Protein AF-A0A0M9EPS0-F1 (afdb_monomer)

Secondary structure (DSSP, 8-state):
---------------EEEETTEEEEHHHHHHH-HHHHHHHHHHHHTTS---HHHHHHHHHHHHHHHHHHS--SSPPTTHHHHHHHHHTT-S-TTSHHHHHHHHHHHHHHHHHHHHHHHS---STHHHHHHHHHHHHHHHHHHHHHHHHTT---SHHHHHHHHHHHHHHHHHHHHHHHHHHHHH-THHHHHHHH--HHHHHHHHHHHHHS---HHHHHHHHHHHH--SPPS-----SSSPPPPP----SSS---------------PPPPPPP--------------------------------

Radius of gyration: 30.65 Å; Cα contacts (8 Å, |Δi|>4): 280; chains: 1; bounding box: 95×89×49 Å

Solvent-accessible surface area (backbone atoms only — not comparable to full-atom values): 19002 Å² total; per-residue (Å²): 136,91,84,79,85,83,78,80,76,77,80,78,80,84,63,70,44,71,48,97,85,43,80,32,45,54,75,56,30,58,72,79,39,45,70,55,42,51,52,49,50,55,55,52,52,73,76,49,93,76,51,76,68,52,54,47,48,55,54,46,56,51,49,42,47,60,41,39,52,42,88,63,93,71,73,53,73,45,47,53,21,29,49,53,28,54,78,67,67,72,51,62,70,88,40,62,67,45,45,44,22,49,44,17,8,49,50,36,41,52,19,50,51,52,33,55,75,72,50,78,73,75,62,80,70,30,56,61,51,43,42,53,44,17,36,71,65,22,13,65,64,34,38,53,49,37,60,74,65,70,54,60,82,40,70,71,54,36,62,78,45,42,69,57,42,23,52,45,24,11,39,44,42,46,46,52,51,38,47,25,31,72,78,34,66,65,48,51,63,49,56,72,70,49,52,72,69,55,47,46,54,50,44,57,50,58,35,69,47,74,58,24,72,48,52,54,52,44,36,51,53,54,64,69,55,82,72,79,52,94,52,90,52,71,49,71,70,81,76,82,75,74,81,76,80,82,78,77,84,80,80,85,84,78,90,81,88,82,87,83,85,81,88,73,83,80,82,84,80,88,83,87,84,86,83,89,83,85,90,80,90,87,82,87,84,82,89,90,86,87,82,88,89,84,89,82,88,88,88,81,89,83,92,131

Foldseek 3Di:
DDDDDPDPPPPPDQDWFQFPNDTDGLVRCCPPPVPSSVVRVVVVVVVDDDDPLNVLLVVLLVLLLVLQADDDDDQFPCLLLQLVCLLVVNDDCPDLLNLLLQLQLVQLLVLLQVLQVPFDQDDDVRLVSSLVSSCVRQNPLNNVQCVVLVNQNHVVSCVVCSSLSSSLRSSLRSSSLLRSCVVPVVSVVSSVPHDSVSSSVSSSSSRNRDGDPVSVVSSCCSSPDPDNDPDNDNDRDDDPPDPPPPPPPPPPDDDDDDDDDDPDPDDDDDDDDDDDDDDDDDDDDDDDDDDDDDDDDDDDDDDD

Mean predicted aligned error: 15.32 Å

Nearest PDB structures (foldse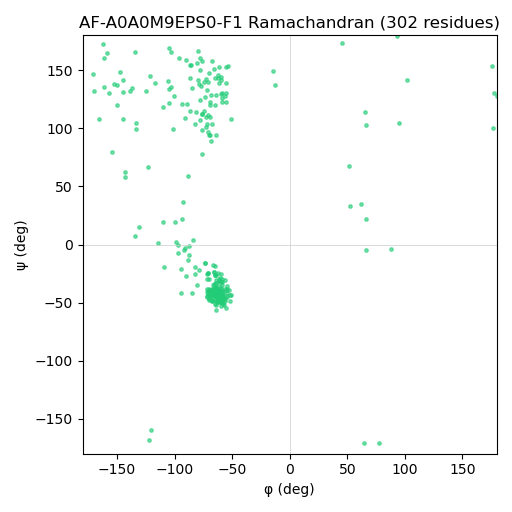ek):
  8g7m-assembly1_G  TM=2.071E-01  e=8.414E+00  Homo sapiens

Sequence (304 aa):
MATQAQSSCSCSAVLTVTVEGTQLDIRAASREQPDALRTTLIKALGLVKLSPSDLTLLQLQEKFRVSLEGTRSKTPDRLSAVVYSCKRGTIQETLWEAQVWRYGGTQLVDAVHSAIGSVSLDGKQSSDTMALHLLEVGGQPAVTAFHLMNCPANLEEFGKVKDKFFAYGGTFALAACAVAISDNVQVMALLERLPPNHKRELVAHLFCVRPHSDFFCIVQVVFTSKERPQTKRCRIGPAPRKPRNREGERAATTIEEDEQPCKRRARRPLTQHATDMACQRVLPQPSPTARRENPNEPATAFKG

pLDDT: mean 74.92, std 23.25, range [28.39, 97.69]

Structure (mmCIF, N/CA/C/O backbone):
data_AF-A0A0M9EPS0-F1
#
_entry.id   AF-A0A0M9EPS0-F1
#
loop_
_atom_site.group_PDB
_atom_site.id
_atom_site.type_symbol
_atom_site.label_atom_id
_atom_site.label_alt_id
_atom_site.label_comp_id
_atom_site.label_asym_id
_atom_site.label_entity_id
_atom_site.label_seq_id
_atom_site.pdbx_PDB_ins_code
_atom_site.Cartn_x
_atom_site.Cartn_y
_atom_site.Cartn_z
_atom_site.occupancy
_atom_site.B_iso_or_equiv
_atom_site.auth_seq_id
_atom_site.auth_comp_id
_atom_site.auth_asym_id
_atom_site.auth_atom_id
_atom_site.pdbx_PDB_model_num
ATOM 1 N N . MET A 1 1 ? 38.065 -22.766 10.785 1.00 36.22 1 MET A N 1
ATOM 2 C CA . MET A 1 1 ? 37.330 -22.404 9.556 1.00 36.22 1 MET A CA 1
ATOM 3 C C . MET A 1 1 ? 35.849 -22.471 9.866 1.00 36.22 1 MET A C 1
ATOM 5 O O . MET A 1 1 ? 35.422 -23.433 10.487 1.00 36.22 1 MET A O 1
ATOM 9 N N . ALA A 1 2 ? 35.134 -21.388 9.573 1.00 33.31 2 ALA A N 1
ATOM 10 C CA . ALA A 1 2 ? 33.793 -21.116 10.069 1.00 33.31 2 ALA A CA 1
ATOM 11 C C . ALA A 1 2 ? 32.714 -21.899 9.311 1.00 33.31 2 ALA A C 1
ATOM 13 O O . ALA A 1 2 ? 32.721 -21.951 8.084 1.00 33.31 2 ALA A O 1
ATOM 14 N N . THR A 1 3 ? 31.751 -22.433 10.053 1.00 33.09 3 THR A N 1
ATOM 15 C CA . THR A 1 3 ? 30.451 -22.854 9.530 1.00 33.09 3 THR A CA 1
ATOM 16 C C . THR A 1 3 ? 29.400 -22.304 10.484 1.00 33.09 3 THR A C 1
ATOM 18 O O . THR A 1 3 ? 29.239 -22.792 11.597 1.00 33.09 3 THR A O 1
ATOM 21 N N . GLN A 1 4 ? 28.704 -21.250 10.068 1.00 33.75 4 GLN A N 1
ATOM 22 C CA . GLN A 1 4 ? 27.391 -20.914 10.606 1.00 33.75 4 GLN A CA 1
ATOM 23 C C . GLN A 1 4 ? 26.482 -20.619 9.422 1.00 33.75 4 GLN A C 1
ATOM 25 O O . GLN A 1 4 ? 26.514 -19.541 8.834 1.00 33.75 4 GLN A O 1
ATOM 30 N N . ALA A 1 5 ? 25.692 -21.628 9.065 1.00 34.69 5 ALA A N 1
ATOM 31 C CA . ALA A 1 5 ? 24.488 -21.444 8.286 1.00 34.69 5 ALA A CA 1
ATOM 32 C C . ALA A 1 5 ? 23.448 -20.806 9.215 1.00 34.69 5 ALA A C 1
ATOM 34 O O . ALA A 1 5 ? 22.975 -21.438 10.159 1.00 34.69 5 ALA A O 1
ATOM 35 N N . GLN A 1 6 ? 23.121 -19.538 8.979 1.00 34.00 6 GLN A N 1
ATOM 36 C CA . GLN A 1 6 ? 21.938 -18.927 9.570 1.00 34.00 6 GLN A CA 1
ATOM 37 C C . GLN A 1 6 ? 20.723 -19.446 8.802 1.00 34.00 6 GLN A C 1
ATOM 39 O O . GLN A 1 6 ? 20.411 -18.966 7.715 1.00 34.00 6 GLN A O 1
ATOM 44 N N . SER A 1 7 ? 20.046 -20.454 9.355 1.00 35.72 7 SER A N 1
ATOM 45 C CA . SER A 1 7 ? 18.699 -20.804 8.918 1.00 35.72 7 SER A CA 1
ATOM 46 C C . SER A 1 7 ? 17.747 -19.717 9.412 1.00 35.72 7 SER A C 1
ATOM 48 O O . SER A 1 7 ? 17.410 -19.656 10.597 1.00 35.72 7 SER A O 1
ATOM 50 N N . SER A 1 8 ? 17.312 -18.838 8.517 1.00 34.12 8 SER A N 1
ATOM 51 C CA . SER A 1 8 ? 16.161 -17.974 8.753 1.00 34.12 8 SER A CA 1
ATOM 52 C C . SER A 1 8 ? 14.903 -18.845 8.791 1.00 34.12 8 SER A C 1
ATOM 54 O O . SER A 1 8 ? 14.287 -19.114 7.762 1.00 34.12 8 SER A O 1
ATOM 56 N N . CYS A 1 9 ? 14.551 -19.337 9.979 1.00 28.39 9 CYS A N 1
ATOM 57 C CA . CYS A 1 9 ? 13.276 -19.997 10.221 1.00 28.39 9 CYS A CA 1
ATOM 58 C C . CYS A 1 9 ? 12.187 -18.918 10.185 1.00 28.39 9 CYS A C 1
ATOM 60 O O . CYS A 1 9 ? 11.990 -18.180 11.150 1.00 28.39 9 CYS A O 1
ATOM 62 N N . SER A 1 10 ? 11.520 -18.761 9.044 1.00 34.88 10 SER A N 1
ATOM 63 C CA . SER A 1 10 ? 10.277 -18.003 8.971 1.00 34.88 10 SER A CA 1
ATOM 64 C C . SER A 1 10 ? 9.209 -18.803 9.716 1.00 34.88 10 SER A C 1
ATOM 66 O O . SER A 1 10 ? 8.608 -19.718 9.154 1.00 34.88 10 SER A O 1
ATOM 68 N N . CYS A 1 11 ? 9.004 -18.504 10.998 1.00 28.39 11 CYS A N 1
ATOM 69 C CA . CYS A 1 11 ? 7.900 -19.064 11.769 1.00 28.39 11 CYS A CA 1
ATOM 70 C C . CYS A 1 11 ? 6.574 -18.580 11.168 1.00 28.39 11 CYS A C 1
ATOM 72 O O . CYS A 1 11 ? 6.083 -17.502 11.493 1.00 28.39 11 CYS A O 1
ATOM 74 N N . SER A 1 12 ? 5.997 -19.382 10.276 1.00 41.16 12 SER A N 1
ATOM 75 C CA . SER A 1 12 ? 4.608 -19.251 9.848 1.00 41.16 12 SER A CA 1
ATOM 76 C C . SER A 1 12 ? 3.717 -19.655 11.024 1.00 41.16 12 SER A C 1
ATOM 78 O O . SER A 1 12 ? 3.467 -20.841 11.241 1.00 41.16 12 SER A O 1
ATOM 80 N N . ALA A 1 13 ? 3.270 -18.688 11.824 1.00 46.81 13 ALA A N 1
ATOM 81 C CA . ALA A 1 13 ? 2.281 -18.945 12.863 1.00 46.81 13 ALA A CA 1
ATOM 82 C C . ALA A 1 13 ? 0.916 -19.208 12.206 1.00 46.81 13 ALA A C 1
ATOM 84 O O . ALA A 1 13 ? 0.316 -18.305 11.626 1.00 46.81 13 ALA A O 1
ATOM 85 N N . VAL A 1 14 ? 0.424 -20.446 12.294 1.00 59.66 14 VAL A N 1
ATOM 86 C CA . VAL A 1 14 ? -0.954 -20.781 11.914 1.00 59.66 14 VAL A CA 1
ATOM 87 C C . VAL A 1 14 ? -1.865 -20.326 13.050 1.00 59.66 14 VAL A C 1
ATOM 89 O O . VAL A 1 14 ? -1.860 -20.904 14.136 1.00 59.66 14 VAL A O 1
ATOM 92 N N . LEU A 1 15 ? -2.615 -19.252 12.819 1.00 67.75 15 LEU A N 1
ATOM 93 C CA . LEU A 1 15 ? -3.581 -18.735 13.781 1.00 67.75 15 LEU A CA 1
ATOM 94 C C . LEU A 1 15 ? -4.916 -19.456 13.581 1.00 67.75 15 LEU A C 1
ATOM 96 O O . LEU A 1 15 ? -5.565 -19.302 12.550 1.00 67.75 15 LEU A O 1
ATOM 100 N N . THR A 1 16 ? -5.334 -20.224 14.583 1.00 75.12 16 THR A N 1
ATOM 101 C CA . THR A 1 16 ? -6.686 -20.791 14.644 1.00 75.12 16 THR A CA 1
ATOM 102 C C . THR A 1 16 ? -7.500 -20.034 15.683 1.00 75.12 16 THR A C 1
ATOM 104 O O . THR A 1 16 ? -6.983 -19.643 16.730 1.00 75.12 16 THR A O 1
ATOM 107 N N . VAL A 1 17 ? -8.770 -19.790 15.379 1.00 71.38 17 VAL A N 1
ATOM 108 C CA . VAL A 1 17 ? -9.720 -19.142 16.281 1.00 71.38 17 VAL A CA 1
ATOM 109 C C . VAL A 1 17 ? -10.845 -20.112 16.608 1.00 71.38 17 VAL A C 1
ATOM 111 O O . VAL A 1 17 ? -11.339 -20.821 15.735 1.00 71.38 17 VAL A O 1
ATOM 114 N N . THR A 1 18 ? -11.273 -20.137 17.866 1.00 76.19 18 THR A N 1
ATOM 115 C CA . THR A 1 18 ? -12.483 -20.864 18.254 1.00 76.19 18 THR A CA 1
ATOM 116 C C . THR A 1 18 ? -13.666 -19.911 18.164 1.00 76.19 18 THR A C 1
ATOM 118 O O . THR A 1 18 ? -13.785 -18.996 18.979 1.00 76.19 18 THR A O 1
ATOM 121 N N . VAL A 1 19 ? -14.528 -20.115 17.172 1.00 69.12 19 VAL A N 1
ATOM 122 C CA . VAL A 1 19 ? -15.740 -19.322 16.942 1.00 69.12 19 VAL A CA 1
ATOM 123 C C . VAL A 1 19 ? -16.941 -20.211 17.256 1.00 69.12 19 VAL A C 1
ATOM 125 O O . VA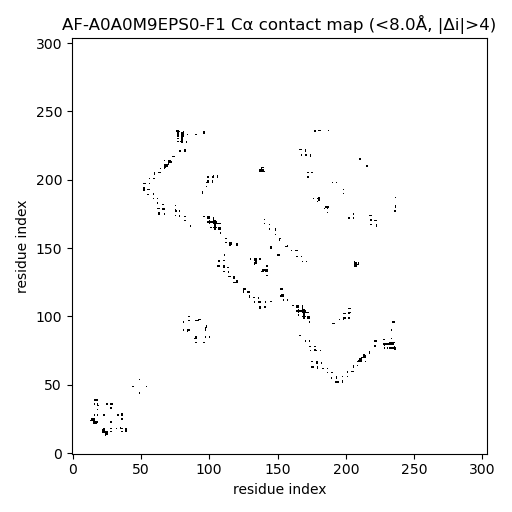L A 1 19 ? -17.080 -21.287 16.683 1.00 69.12 19 VAL A O 1
ATOM 128 N N . GLU A 1 20 ? -17.752 -19.816 18.243 1.00 72.06 20 GLU A N 1
ATOM 129 C CA . GLU A 1 20 ? -18.943 -20.571 18.690 1.00 72.06 20 GLU A CA 1
ATOM 130 C C . GLU A 1 20 ? -18.670 -22.054 19.030 1.00 72.06 20 GLU A C 1
ATOM 132 O O . GLU A 1 20 ? -19.510 -22.926 18.844 1.00 72.06 20 GLU A O 1
ATOM 137 N N . GLY A 1 21 ? -17.471 -22.354 19.543 1.00 75.06 21 GLY A N 1
ATOM 138 C CA . GLY A 1 21 ? -17.055 -23.718 19.899 1.00 75.06 21 GLY A CA 1
ATOM 139 C C . GLY A 1 21 ? -16.411 -24.516 18.760 1.00 75.06 21 GLY A C 1
ATOM 140 O O . GLY A 1 21 ? -15.901 -25.603 19.013 1.00 75.06 21 GLY A O 1
ATOM 141 N N . THR A 1 22 ? -16.353 -23.968 17.543 1.00 75.88 22 THR A N 1
ATOM 142 C CA . THR A 1 22 ? -15.680 -24.592 16.394 1.00 75.88 22 THR A CA 1
ATOM 143 C C . THR A 1 22 ? -14.305 -23.967 16.183 1.00 75.88 22 THR A C 1
ATOM 145 O O . THR A 1 22 ? -14.183 -22.746 16.092 1.00 75.88 22 THR A O 1
ATOM 148 N N . GLN A 1 23 ? -13.257 -24.788 16.101 1.00 83.19 23 GLN A N 1
ATOM 149 C CA . GLN A 1 23 ? -11.915 -24.315 15.768 1.00 83.19 23 GLN A CA 1
ATOM 150 C C . GLN A 1 23 ? -11.796 -24.156 14.250 1.00 83.19 23 GLN A C 1
ATOM 152 O O . GLN A 1 23 ? -11.855 -25.135 13.510 1.00 83.19 23 GLN A O 1
ATOM 157 N N . LEU A 1 24 ? -11.629 -22.919 13.798 1.00 75.38 24 LEU A N 1
ATOM 158 C CA . LEU A 1 24 ? -11.495 -22.568 12.390 1.00 75.38 24 LEU A CA 1
ATOM 159 C C . LEU A 1 24 ? -10.164 -21.848 12.159 1.00 75.38 24 LEU A C 1
ATOM 161 O O . LEU A 1 24 ? -9.694 -21.075 12.997 1.00 75.38 24 LEU A O 1
ATOM 165 N N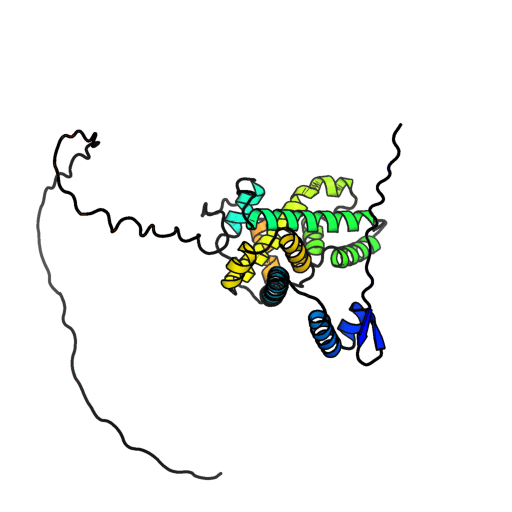 . ASP A 1 25 ? -9.557 -22.075 10.998 1.00 83.56 25 ASP A N 1
ATOM 166 C CA . ASP A 1 25 ? -8.528 -21.172 10.475 1.00 83.56 25 ASP A CA 1
ATOM 167 C C . ASP A 1 25 ? -9.151 -19.782 10.240 1.00 83.56 25 ASP A C 1
ATOM 169 O O . ASP A 1 25 ? -10.301 -19.684 9.810 1.00 83.56 25 ASP A O 1
ATOM 173 N N . ILE A 1 26 ? -8.404 -18.700 10.486 1.00 80.62 26 ILE A N 1
ATOM 174 C CA . ILE A 1 26 ? -8.857 -17.318 10.252 1.00 80.62 26 ILE A CA 1
ATOM 175 C C . ILE A 1 26 ? -9.374 -17.146 8.819 1.00 80.62 26 ILE A C 1
ATOM 177 O O . ILE A 1 26 ? -10.389 -16.475 8.606 1.00 80.62 26 ILE A O 1
ATOM 181 N N . ARG A 1 27 ? -8.717 -17.765 7.826 1.00 77.81 27 ARG A N 1
ATOM 182 C CA . ARG A 1 27 ? -9.149 -17.667 6.423 1.00 77.81 27 ARG A CA 1
ATOM 183 C C . ARG A 1 27 ? -10.521 -18.318 6.214 1.00 77.81 27 ARG A C 1
ATOM 185 O O . ARG A 1 27 ? -11.359 -17.713 5.545 1.00 77.81 27 ARG A O 1
ATOM 192 N N . ALA A 1 28 ? -10.776 -19.483 6.811 1.00 79.06 28 ALA A N 1
ATOM 193 C CA . ALA A 1 28 ? -12.082 -20.150 6.769 1.00 79.06 28 ALA A CA 1
ATOM 194 C C . ALA A 1 28 ? -13.147 -19.357 7.549 1.00 79.06 28 ALA A C 1
ATOM 196 O O . ALA A 1 28 ? -14.194 -19.009 7.000 1.00 79.06 28 ALA A O 1
ATOM 197 N N . ALA A 1 29 ? -12.825 -18.943 8.778 1.00 80.62 29 ALA A N 1
ATOM 198 C CA . ALA A 1 29 ? -13.711 -18.167 9.644 1.00 80.62 29 ALA A CA 1
ATOM 199 C C . ALA A 1 29 ? -14.146 -16.836 9.009 1.00 80.62 29 ALA A C 1
ATOM 201 O O . ALA A 1 29 ? -15.290 -16.419 9.175 1.00 80.62 29 ALA A O 1
ATOM 202 N N . SER A 1 30 ? -13.269 -16.182 8.237 1.00 82.75 30 SER A N 1
ATOM 203 C CA . SER A 1 30 ? -13.603 -14.926 7.550 1.00 82.75 30 SER A CA 1
ATOM 204 C C . SER A 1 30 ? -14.680 -15.077 6.470 1.00 82.75 30 SER A C 1
ATOM 206 O O . SER A 1 30 ? -15.348 -14.099 6.143 1.00 82.75 30 SER A O 1
ATOM 208 N N . ARG A 1 31 ? -14.857 -16.288 5.924 1.00 83.50 31 ARG A N 1
ATOM 209 C CA . ARG A 1 31 ? -15.846 -16.596 4.880 1.00 83.50 31 ARG A CA 1
ATOM 210 C C . ARG A 1 31 ? -17.146 -17.124 5.470 1.00 83.50 31 ARG A C 1
ATOM 212 O O . ARG A 1 31 ? -18.215 -16.745 5.007 1.00 83.50 31 ARG A O 1
ATOM 219 N N . GLU A 1 32 ? -17.041 -17.997 6.466 1.00 86.56 32 GLU A N 1
ATOM 220 C CA . GLU A 1 32 ? -18.187 -18.701 7.043 1.00 86.56 32 GLU A CA 1
ATOM 221 C C . GLU A 1 32 ? -18.896 -17.877 8.123 1.00 86.56 32 GLU A C 1
ATOM 223 O O . GLU A 1 32 ? -20.123 -17.854 8.168 1.00 86.56 32 GLU A O 1
ATOM 228 N N . GLN A 1 33 ? -18.140 -17.192 8.991 1.00 85.12 33 GLN A N 1
ATOM 229 C CA . GLN A 1 33 ? -18.677 -16.510 10.176 1.00 85.12 33 GLN A CA 1
ATOM 230 C C . GLN A 1 33 ? -17.957 -15.171 10.457 1.00 85.12 33 GLN A C 1
ATOM 232 O O . GLN A 1 33 ? -17.339 -14.996 11.515 1.00 85.12 33 GLN A O 1
ATOM 237 N N . PRO A 1 34 ? -18.025 -14.188 9.539 1.00 85.75 34 PRO A N 1
ATOM 238 C CA . PRO A 1 34 ? -17.236 -12.955 9.628 1.00 85.75 34 PRO A CA 1
ATOM 239 C C . PRO A 1 34 ? -17.537 -12.113 10.880 1.00 85.75 34 PRO A C 1
ATOM 241 O O . PRO A 1 34 ? -16.620 -11.573 11.504 1.00 85.75 34 PRO A O 1
ATOM 244 N N . ASP A 1 35 ? -18.803 -12.021 11.292 1.00 87.38 35 ASP A N 1
ATOM 245 C CA . ASP A 1 35 ? -19.203 -11.233 12.464 1.00 87.38 35 ASP A CA 1
ATOM 246 C C . ASP A 1 35 ? -18.753 -11.861 13.787 1.00 87.38 35 ASP A C 1
ATOM 248 O O . ASP A 1 35 ? -18.278 -11.162 14.694 1.00 87.38 35 ASP A O 1
ATOM 252 N N . ALA A 1 36 ? -18.849 -13.186 13.886 1.00 83.94 36 ALA A N 1
ATOM 253 C CA . ALA A 1 36 ? -18.416 -13.934 15.057 1.00 83.94 36 ALA A CA 1
ATOM 254 C C . ALA A 1 36 ? -16.880 -13.973 15.156 1.00 83.94 36 ALA A C 1
ATOM 256 O O . ALA A 1 36 ? -16.334 -13.774 16.247 1.00 83.94 36 ALA A O 1
ATOM 257 N N . LEU A 1 37 ? -16.170 -14.094 14.023 1.00 86.94 37 LEU A N 1
ATOM 258 C CA . LEU A 1 37 ? -14.716 -13.917 13.945 1.00 86.94 37 LEU A CA 1
ATOM 259 C C . LEU A 1 37 ? -14.306 -12.533 14.456 1.00 86.94 37 LEU A C 1
ATOM 261 O O . LEU A 1 37 ? -13.463 -12.430 15.346 1.00 86.94 37 LEU A O 1
ATOM 265 N N . ARG A 1 38 ? -14.924 -11.464 13.938 1.00 87.50 38 ARG A N 1
ATOM 266 C CA . ARG A 1 38 ? -14.638 -10.085 14.360 1.00 87.50 38 ARG A CA 1
ATOM 267 C C . ARG A 1 38 ? -14.834 -9.911 15.864 1.00 87.50 38 ARG A C 1
ATOM 269 O O . ARG A 1 38 ? -13.963 -9.367 16.537 1.00 87.50 38 ARG A O 1
ATOM 276 N N . THR A 1 39 ? -15.948 -10.402 16.401 1.00 87.12 39 THR A N 1
ATOM 277 C CA . THR A 1 39 ? -16.245 -10.326 17.839 1.00 87.12 39 THR A CA 1
ATOM 278 C C . THR A 1 39 ? -15.208 -11.081 18.669 1.00 87.12 39 THR A C 1
ATOM 280 O O . THR A 1 39 ? -14.744 -10.579 19.693 1.00 87.12 39 THR A O 1
ATOM 283 N N . THR A 1 40 ? -14.808 -12.267 18.214 1.00 87.25 40 THR A N 1
ATOM 284 C CA . THR A 1 40 ? -13.781 -13.092 18.862 1.00 87.25 40 THR A CA 1
ATOM 285 C C . THR A 1 40 ? -12.420 -12.397 18.850 1.00 87.25 40 THR A C 1
ATOM 287 O O . THR A 1 40 ? -11.773 -12.322 19.891 1.00 87.25 40 THR A O 1
ATOM 290 N N . LEU A 1 41 ? -12.011 -11.807 17.722 1.00 88.06 41 LEU A N 1
ATOM 291 C CA . LEU A 1 41 ? -10.756 -11.058 17.613 1.00 88.06 41 LEU A CA 1
ATOM 292 C C . LEU A 1 41 ? -10.750 -9.810 18.505 1.00 88.06 41 LEU A C 1
ATOM 294 O O . LEU A 1 41 ? -9.754 -9.546 19.170 1.00 88.06 41 LEU A O 1
ATOM 298 N N . ILE A 1 42 ? -11.865 -9.077 18.591 1.00 88.38 42 ILE A N 1
ATOM 299 C CA . ILE A 1 42 ? -11.994 -7.927 19.502 1.00 88.38 42 ILE A CA 1
ATOM 300 C C . ILE A 1 42 ? -11.850 -8.373 20.964 1.00 88.38 42 ILE A C 1
ATOM 302 O O . ILE A 1 42 ? -11.125 -7.739 21.730 1.00 88.38 42 ILE A O 1
ATOM 306 N N . LYS A 1 43 ? -12.492 -9.482 21.354 1.00 86.50 43 LYS A N 1
ATOM 307 C CA . LYS A 1 43 ? -12.339 -10.057 22.701 1.00 86.50 43 LYS A CA 1
ATOM 308 C C . LYS A 1 43 ? -10.894 -10.484 22.968 1.00 86.50 43 LYS A C 1
ATOM 310 O O . LYS A 1 43 ? -10.369 -10.182 24.035 1.00 86.50 43 LYS A O 1
ATOM 315 N N . ALA A 1 44 ? -10.244 -11.127 21.998 1.00 86.75 44 ALA A N 1
ATOM 316 C CA . ALA A 1 44 ? -8.851 -11.556 22.102 1.00 86.75 44 ALA A CA 1
ATOM 317 C C . ALA A 1 44 ? -7.884 -10.369 22.240 1.00 86.75 44 ALA A C 1
ATOM 319 O O . ALA A 1 44 ? -6.974 -10.420 23.063 1.00 86.75 44 ALA A O 1
ATOM 320 N N . LEU A 1 45 ? -8.115 -9.270 21.513 1.00 86.69 45 LEU A N 1
ATOM 321 C CA . LEU A 1 45 ? -7.341 -8.032 21.665 1.00 86.69 45 LEU A CA 1
ATOM 322 C C . LEU A 1 45 ? -7.432 -7.465 23.088 1.00 86.69 45 LEU A C 1
ATOM 324 O O . LEU A 1 45 ? -6.455 -6.906 23.574 1.00 86.69 45 LEU A O 1
ATOM 328 N N . GLY A 1 46 ? -8.560 -7.656 23.781 1.00 85.81 46 GLY A N 1
ATOM 329 C CA . GLY A 1 46 ? -8.721 -7.279 25.189 1.00 85.81 46 GLY A CA 1
ATOM 330 C C . GLY A 1 46 ? -7.853 -8.081 26.170 1.00 85.81 46 GLY A C 1
ATOM 331 O O . GLY A 1 46 ? -7.645 -7.634 27.295 1.00 85.81 46 GLY A O 1
ATOM 332 N N . LEU A 1 47 ? -7.324 -9.237 25.757 1.00 87.25 47 LEU A N 1
ATOM 333 C CA . LEU A 1 47 ? -6.429 -10.073 26.568 1.00 87.25 47 LEU A CA 1
ATOM 334 C C . LEU A 1 47 ? -4.952 -9.684 26.407 1.00 87.25 47 LEU A C 1
ATOM 336 O O . LEU A 1 47 ? -4.108 -10.126 27.185 1.00 87.25 47 LEU A O 1
ATOM 340 N N . VAL A 1 48 ? -4.629 -8.868 25.401 1.00 88.00 48 VAL A N 1
ATOM 341 C CA . VAL A 1 48 ? -3.261 -8.459 25.080 1.00 88.00 48 VAL A CA 1
ATOM 342 C C . VAL A 1 48 ? -3.040 -7.021 25.534 1.00 88.00 48 VAL A C 1
ATOM 344 O O . VAL A 1 48 ? -3.841 -6.126 25.270 1.00 88.00 48 VAL A O 1
ATOM 347 N N . LYS A 1 49 ? -1.912 -6.762 26.201 1.00 89.12 49 LYS A N 1
ATOM 348 C CA . LYS A 1 49 ? -1.524 -5.395 26.558 1.00 89.12 49 LYS A CA 1
ATOM 349 C C . LYS A 1 49 ? -1.059 -4.649 25.306 1.00 89.12 49 LYS A C 1
ATOM 351 O O . LYS A 1 49 ? 0.078 -4.81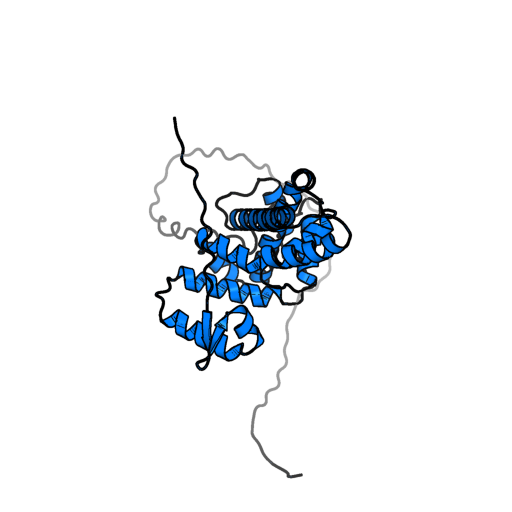6 24.877 1.00 89.12 49 LYS A O 1
ATOM 356 N N . LEU A 1 50 ? -1.930 -3.807 24.757 1.00 88.75 50 LEU A N 1
ATOM 357 C CA . LEU A 1 50 ? -1.623 -2.957 23.608 1.00 88.75 50 LEU A CA 1
ATOM 358 C C . LEU A 1 50 ? -0.942 -1.656 24.045 1.00 88.75 50 LEU A C 1
ATOM 360 O O . LEU A 1 50 ? -1.374 -0.975 24.978 1.00 88.75 50 LEU A O 1
ATOM 364 N N . SER A 1 51 ? 0.122 -1.290 23.342 1.00 91.44 51 SER A N 1
ATOM 365 C CA . SER A 1 51 ? 0.763 0.015 23.449 1.00 91.44 51 SER A CA 1
ATOM 366 C C . SER A 1 51 ? -0.028 1.087 22.676 1.00 91.44 51 SER A C 1
ATOM 368 O O . SER A 1 51 ? -0.778 0.771 21.745 1.00 91.44 51 SER A O 1
ATOM 370 N N . PRO A 1 52 ? 0.170 2.387 22.970 1.00 90.06 52 PRO A N 1
ATOM 371 C CA . PRO A 1 52 ? -0.428 3.464 22.174 1.00 90.06 52 PRO A CA 1
ATOM 372 C C . PRO A 1 52 ? -0.064 3.399 20.679 1.00 90.06 52 PRO A C 1
ATOM 374 O O . PRO A 1 52 ? -0.855 3.796 19.820 1.00 90.06 52 PRO A O 1
ATOM 377 N N . SER A 1 53 ? 1.123 2.883 20.350 1.00 90.69 53 SER A N 1
ATOM 378 C CA . SER A 1 53 ? 1.570 2.686 18.969 1.00 90.69 53 SER A CA 1
ATOM 379 C C . SER A 1 53 ? 0.842 1.550 18.249 1.00 90.69 53 SER A C 1
ATOM 381 O O . SER A 1 53 ? 0.666 1.655 17.035 1.00 90.69 53 SER A O 1
ATOM 383 N N . ASP A 1 54 ? 0.386 0.518 18.965 1.00 91.81 54 ASP A N 1
ATOM 384 C CA . ASP A 1 54 ? -0.406 -0.581 18.386 1.00 91.81 54 ASP A CA 1
ATOM 385 C C . ASP A 1 54 ? -1.807 -0.084 18.033 1.00 91.81 54 ASP A C 1
ATOM 387 O O . ASP A 1 54 ? -2.296 -0.287 16.925 1.00 91.81 54 ASP A O 1
ATOM 391 N N . LEU A 1 55 ? -2.419 0.680 18.943 1.00 90.69 55 LEU A N 1
ATOM 392 C CA . LEU A 1 55 ? -3.707 1.330 18.695 1.00 90.69 55 LEU A CA 1
ATOM 393 C C . LEU A 1 55 ? -3.629 2.305 17.513 1.00 90.69 55 LEU A C 1
ATOM 395 O O . LEU A 1 55 ? -4.539 2.351 16.688 1.00 90.69 55 LEU A O 1
ATOM 399 N N . THR A 1 56 ? -2.526 3.053 17.399 1.00 93.06 56 THR A N 1
ATOM 400 C CA . THR A 1 56 ? -2.277 3.949 16.257 1.00 93.06 56 THR A CA 1
ATOM 401 C C . THR A 1 56 ? -2.200 3.166 14.944 1.00 93.06 56 THR A C 1
ATOM 403 O O . THR A 1 56 ? -2.779 3.598 13.947 1.00 93.06 56 THR A O 1
ATOM 406 N N . LEU A 1 57 ? -1.518 2.015 14.933 1.00 94.00 57 LEU A N 1
ATOM 407 C CA . LEU A 1 57 ? -1.431 1.149 13.757 1.00 94.00 57 LEU A CA 1
ATOM 408 C C . LEU A 1 57 ? -2.813 0.622 13.353 1.00 94.00 57 LEU A C 1
ATOM 410 O O . LEU A 1 57 ? -3.193 0.790 12.197 1.00 94.00 57 LEU A O 1
ATOM 414 N N . LEU A 1 58 ? -3.588 0.079 14.298 1.00 92.44 58 LEU A N 1
ATOM 415 C CA . LEU A 1 58 ? -4.944 -0.428 14.042 1.00 92.44 58 LEU A CA 1
ATOM 416 C C . LEU A 1 58 ? -5.868 0.667 13.487 1.00 92.44 58 LEU A C 1
ATOM 418 O O . LEU A 1 58 ? -6.581 0.458 12.505 1.00 92.44 58 LEU A O 1
ATOM 422 N N . GLN A 1 59 ? -5.819 1.868 14.072 1.00 93.75 59 GLN A N 1
ATOM 423 C CA . GLN A 1 59 ? -6.585 3.018 13.586 1.00 93.75 59 GLN A CA 1
ATOM 424 C C . GLN A 1 59 ? -6.186 3.425 12.169 1.00 93.75 59 GLN A C 1
ATOM 426 O O . GLN A 1 59 ? -7.050 3.770 11.362 1.00 93.75 59 GLN A O 1
ATOM 431 N N . LEU A 1 60 ? -4.888 3.418 11.860 1.00 94.69 60 LEU A N 1
ATOM 432 C CA . LEU A 1 60 ? -4.414 3.698 10.512 1.00 94.69 60 LEU A CA 1
ATOM 433 C C . LEU A 1 60 ? -4.902 2.625 9.541 1.00 94.69 60 LEU A C 1
ATOM 435 O O . LEU A 1 60 ? -5.523 2.983 8.547 1.00 94.69 60 LEU A O 1
ATOM 439 N N . GLN A 1 61 ? -4.691 1.343 9.833 1.00 94.75 61 GLN A N 1
ATOM 440 C CA . GLN A 1 61 ? -5.092 0.232 8.964 1.00 94.75 61 GLN A CA 1
ATOM 441 C C . GLN A 1 61 ? -6.568 0.310 8.558 1.00 94.75 61 GLN A C 1
ATOM 443 O O . GLN A 1 61 ? -6.877 0.167 7.374 1.00 94.75 61 GLN A O 1
ATOM 448 N N . GLU A 1 62 ? -7.462 0.630 9.498 1.00 93.06 62 GLU A N 1
ATOM 449 C CA . GLU A 1 62 ? -8.884 0.812 9.194 1.00 93.06 62 GLU A CA 1
ATOM 450 C C . GLU A 1 62 ? -9.150 2.069 8.353 1.00 93.06 62 GLU A C 1
ATOM 452 O O . GLU A 1 62 ? -9.862 2.007 7.351 1.00 93.06 62 GLU A O 1
ATOM 457 N N . LYS A 1 63 ? -8.535 3.212 8.691 1.00 94.38 63 LYS A N 1
ATOM 458 C CA . LYS A 1 63 ? -8.667 4.440 7.884 1.00 94.38 63 LYS A CA 1
ATOM 459 C C . LYS A 1 63 ? -8.181 4.229 6.449 1.00 94.38 63 LYS A C 1
ATOM 461 O O . LYS A 1 63 ? -8.808 4.728 5.517 1.00 94.38 63 LYS A O 1
ATOM 466 N N . PHE A 1 64 ? -7.086 3.496 6.266 1.00 94.19 64 PHE A N 1
ATOM 467 C CA . PHE A 1 64 ? -6.561 3.143 4.951 1.00 94.19 64 PHE A CA 1
ATOM 468 C C . PHE A 1 64 ? -7.494 2.200 4.203 1.00 94.19 64 PHE A C 1
ATOM 470 O O . PHE A 1 64 ? -7.744 2.451 3.030 1.00 94.19 64 PHE A O 1
ATOM 477 N N . ARG A 1 65 ? -8.045 1.176 4.864 1.00 92.06 65 ARG A N 1
ATOM 478 C CA . ARG A 1 65 ? -9.017 0.259 4.257 1.00 92.06 65 ARG A CA 1
ATOM 479 C C . ARG A 1 65 ? -10.214 1.024 3.684 1.00 92.06 65 ARG A C 1
ATOM 481 O O . ARG A 1 65 ? -10.464 0.956 2.486 1.00 92.06 65 ARG A O 1
ATOM 488 N N . VAL A 1 66 ? -10.859 1.846 4.516 1.00 92.06 66 VAL A N 1
ATOM 489 C CA . VAL A 1 66 ? -12.013 2.670 4.115 1.00 92.06 66 VAL A CA 1
ATOM 490 C C . VAL A 1 66 ? -11.650 3.648 2.999 1.00 92.06 66 VAL A C 1
ATOM 492 O O . VAL A 1 66 ? -12.402 3.800 2.040 1.00 92.06 66 VAL A O 1
ATOM 495 N N . SER A 1 67 ? -10.490 4.304 3.099 1.00 92.81 67 SER A N 1
ATOM 496 C CA . SER A 1 67 ? -10.058 5.244 2.064 1.00 92.81 67 SER A CA 1
ATOM 497 C C . SER A 1 67 ? -9.825 4.494 0.748 1.00 92.81 67 SER A C 1
ATOM 499 O O . SER A 1 67 ? -10.452 4.794 -0.260 1.00 92.81 67 SER A O 1
ATOM 501 N N . LEU A 1 68 ? -8.973 3.474 0.716 1.00 92.69 68 LEU A N 1
ATOM 502 C CA . LEU A 1 68 ? -8.582 2.805 -0.529 1.00 92.69 68 LEU A CA 1
ATOM 503 C C . LEU A 1 68 ? -9.752 2.163 -1.289 1.00 92.69 68 LEU A C 1
ATOM 505 O O . LEU A 1 68 ? -9.704 2.132 -2.517 1.00 92.69 68 LEU A O 1
ATOM 509 N N . GLU A 1 69 ? -10.804 1.728 -0.597 1.00 92.25 69 GLU A N 1
ATOM 510 C CA . GLU A 1 69 ? -12.037 1.189 -1.195 1.00 92.25 69 GLU A CA 1
ATOM 511 C C . GLU A 1 69 ? -12.942 2.269 -1.832 1.00 92.25 69 GLU A C 1
ATOM 513 O O . GLU A 1 69 ? -13.817 1.947 -2.634 1.00 92.25 69 GLU A O 1
ATOM 518 N N . GLY A 1 70 ? -12.730 3.554 -1.524 1.00 89.56 70 GLY A N 1
ATOM 519 C CA . GLY A 1 70 ? -13.535 4.668 -2.037 1.00 89.56 70 GLY A CA 1
ATOM 520 C C . GLY A 1 70 ? -13.214 5.104 -3.478 1.00 89.56 70 GLY A C 1
ATOM 521 O O . GLY A 1 70 ? -12.067 5.049 -3.932 1.00 89.56 70 GLY A O 1
ATOM 522 N N . THR A 1 71 ? -14.233 5.615 -4.178 1.00 90.62 71 THR A N 1
ATOM 523 C CA . THR A 1 71 ? -14.147 6.203 -5.532 1.00 90.62 71 THR A CA 1
ATOM 524 C C . THR A 1 71 ? -13.401 7.536 -5.546 1.00 90.62 71 THR A C 1
ATOM 526 O O . THR A 1 71 ? -13.520 8.318 -4.599 1.00 90.62 71 THR A O 1
ATOM 529 N N . ARG A 1 72 ? -12.680 7.852 -6.632 1.00 86.62 72 ARG A N 1
ATOM 530 C CA . ARG A 1 72 ? -11.898 9.097 -6.755 1.00 86.62 72 ARG A CA 1
ATOM 531 C C . ARG A 1 72 ? -11.875 9.657 -8.165 1.00 86.62 72 ARG A C 1
ATOM 533 O O . ARG A 1 72 ? -11.666 8.940 -9.130 1.00 86.62 72 ARG A O 1
ATOM 540 N N . SER A 1 73 ? -11.946 10.982 -8.254 1.00 79.44 73 SER A N 1
ATOM 541 C CA . SER A 1 73 ? -11.807 11.716 -9.517 1.00 79.44 73 SER A CA 1
ATOM 542 C C . SER A 1 73 ? -10.501 12.505 -9.637 1.00 79.44 73 SER A C 1
ATOM 544 O O . SER A 1 73 ? -10.100 12.854 -10.745 1.00 79.44 73 SER A O 1
ATOM 546 N N . LYS A 1 74 ? -9.817 12.802 -8.520 1.00 84.88 74 LYS A N 1
ATOM 547 C CA . LYS A 1 74 ? -8.643 13.685 -8.503 1.00 84.88 74 LYS A CA 1
ATOM 548 C C . LYS A 1 74 ? -7.423 13.018 -7.868 1.00 84.88 74 LYS A C 1
ATOM 550 O O . LYS A 1 74 ? -7.489 12.501 -6.755 1.00 84.88 74 LYS A O 1
ATOM 555 N N . THR A 1 75 ? -6.282 13.126 -8.547 1.00 85.19 75 THR A N 1
ATOM 556 C CA . THR A 1 75 ? -4.967 12.798 -7.982 1.00 85.19 75 THR A CA 1
ATOM 557 C C . THR A 1 75 ? -4.638 13.741 -6.818 1.00 85.19 75 THR A C 1
ATOM 559 O O . THR A 1 75 ? -4.697 14.961 -7.004 1.00 85.19 75 THR A O 1
ATOM 562 N N . PRO A 1 76 ? -4.254 13.221 -5.636 1.00 87.81 76 PRO A N 1
ATOM 563 C CA . PRO A 1 76 ? -3.892 14.050 -4.493 1.00 87.81 76 PRO A CA 1
ATOM 564 C C . PRO A 1 76 ? -2.789 15.064 -4.808 1.00 87.81 76 PRO A C 1
ATOM 566 O O . PRO A 1 76 ? -1.787 14.757 -5.466 1.00 87.81 76 PRO A O 1
ATOM 569 N N . ASP A 1 77 ? -2.949 16.282 -4.290 1.00 82.69 77 ASP A N 1
ATOM 570 C CA . ASP A 1 77 ? -1.993 17.360 -4.519 1.00 82.69 77 ASP A CA 1
ATOM 571 C C . ASP A 1 77 ? -0.594 16.970 -4.006 1.00 82.69 77 ASP A C 1
ATOM 573 O O . ASP A 1 77 ? -0.431 16.393 -2.930 1.00 82.69 77 ASP A O 1
ATOM 577 N N . ARG A 1 78 ? 0.447 17.360 -4.753 1.00 87.25 78 ARG A N 1
ATOM 578 C CA . ARG A 1 78 ? 1.876 17.131 -4.438 1.00 87.25 78 ARG A CA 1
ATOM 579 C C . ARG A 1 78 ? 2.344 15.675 -4.446 1.00 87.25 78 ARG A C 1
ATOM 581 O O . ARG A 1 78 ? 3.553 15.477 -4.353 1.00 87.25 78 ARG A O 1
ATOM 588 N N . LEU A 1 79 ? 1.465 14.686 -4.628 1.00 92.06 79 LEU A N 1
ATOM 589 C CA . LEU A 1 79 ? 1.863 13.280 -4.746 1.00 92.06 79 LEU A CA 1
ATOM 590 C C . LEU A 1 79 ? 2.950 13.099 -5.818 1.00 92.06 79 LEU A C 1
ATOM 592 O O . LEU A 1 79 ? 4.017 12.562 -5.527 1.00 92.06 79 LEU A O 1
ATOM 596 N N . SER A 1 80 ? 2.746 13.662 -7.014 1.00 91.56 80 SER A N 1
ATOM 597 C CA . SER A 1 80 ? 3.734 13.605 -8.100 1.00 91.56 80 SER A CA 1
ATOM 598 C C . SER A 1 80 ? 5.075 14.243 -7.723 1.00 91.56 80 SER A C 1
ATOM 600 O O . SER A 1 80 ? 6.122 13.717 -8.085 1.00 91.56 80 SER A O 1
ATOM 602 N N . ALA A 1 81 ? 5.070 15.345 -6.961 1.00 90.56 81 ALA A N 1
ATOM 603 C CA . ALA A 1 81 ? 6.287 16.020 -6.494 1.00 90.56 81 ALA A CA 1
ATOM 604 C C . ALA A 1 81 ? 7.081 15.180 -5.494 1.00 90.56 81 ALA A C 1
ATOM 606 O O . ALA A 1 81 ? 8.303 15.092 -5.591 1.00 90.56 81 ALA A O 1
ATOM 607 N N . VAL A 1 82 ? 6.387 14.534 -4.559 1.00 92.19 82 VAL A N 1
ATOM 608 C CA . VAL A 1 82 ? 7.008 13.662 -3.559 1.00 92.19 82 VAL A CA 1
ATOM 609 C C . VAL A 1 82 ? 7.580 12.419 -4.233 1.00 92.19 82 VAL A C 1
ATOM 611 O O . VAL A 1 82 ? 8.756 12.122 -4.046 1.00 92.19 82 VAL A O 1
ATOM 614 N N . VAL A 1 83 ? 6.798 11.750 -5.087 1.00 93.75 83 VAL A N 1
ATOM 615 C CA . VAL A 1 83 ? 7.247 10.565 -5.836 1.00 93.75 83 VAL A CA 1
ATOM 616 C C . VAL A 1 83 ? 8.440 10.897 -6.731 1.00 93.75 83 VAL A C 1
ATOM 618 O O . VAL A 1 83 ? 9.411 10.141 -6.758 1.00 93.75 83 VAL A O 1
ATOM 621 N N . TYR A 1 84 ? 8.413 12.040 -7.423 1.00 92.12 84 TYR A N 1
ATOM 622 C CA . TYR A 1 84 ? 9.543 12.510 -8.225 1.00 92.12 84 TYR A CA 1
ATOM 623 C C . TYR A 1 84 ? 10.813 12.667 -7.376 1.00 92.12 84 TYR A C 1
ATOM 625 O O . TYR A 1 84 ? 11.880 12.194 -7.767 1.00 92.12 84 TYR A O 1
ATOM 633 N N . SER A 1 85 ? 10.700 13.283 -6.197 1.00 90.94 85 SER A N 1
ATOM 634 C CA . SER A 1 85 ? 11.826 13.459 -5.274 1.00 90.94 85 SER A CA 1
ATOM 635 C C . SER A 1 85 ? 12.345 12.138 -4.703 1.00 90.94 85 SER A C 1
ATOM 637 O O . SER A 1 85 ? 13.559 11.975 -4.588 1.00 90.94 85 SER A O 1
ATOM 639 N N . CYS A 1 86 ? 11.468 11.176 -4.401 1.00 92.69 86 CYS A N 1
ATOM 640 C CA . CYS A 1 86 ? 11.876 9.831 -3.985 1.00 92.69 86 CYS A CA 1
ATOM 641 C C . CYS A 1 86 ? 12.651 9.112 -5.097 1.00 92.69 86 CYS A C 1
ATOM 643 O O . CYS A 1 86 ? 13.758 8.637 -4.857 1.00 92.69 86 CYS A O 1
ATOM 645 N N . LYS A 1 87 ? 12.131 9.117 -6.335 1.00 92.12 87 LYS A N 1
ATOM 646 C CA . LYS A 1 87 ? 12.792 8.509 -7.507 1.00 92.12 87 LYS A CA 1
ATOM 647 C C . LYS A 1 87 ? 14.177 9.108 -7.793 1.00 92.12 87 LYS A C 1
ATOM 649 O O . LYS A 1 87 ? 15.032 8.430 -8.348 1.00 92.12 87 LYS A O 1
ATOM 654 N N . ARG A 1 88 ? 14.397 10.381 -7.446 1.00 89.94 88 ARG A N 1
ATOM 655 C CA . ARG A 1 88 ? 15.678 11.087 -7.622 1.00 89.94 88 ARG A CA 1
ATOM 656 C C . ARG A 1 88 ? 16.601 11.014 -6.402 1.00 89.94 88 ARG A C 1
ATOM 658 O O . ARG A 1 88 ? 17.702 11.546 -6.474 1.00 89.94 88 ARG A O 1
ATOM 665 N N . GLY A 1 89 ? 16.158 10.422 -5.291 1.00 88.81 89 GLY A N 1
ATOM 666 C CA . GLY A 1 89 ? 16.924 10.394 -4.041 1.00 88.81 89 GLY A CA 1
ATOM 667 C C . GLY A 1 89 ? 17.112 11.771 -3.393 1.00 88.81 89 GLY A C 1
ATOM 668 O O . GLY A 1 89 ? 18.044 11.964 -2.625 1.00 88.81 89 GLY A O 1
ATOM 669 N N . THR A 1 90 ? 16.254 12.750 -3.701 1.00 87.12 90 THR A N 1
ATOM 670 C CA . THR A 1 90 ? 16.378 14.131 -3.191 1.00 87.12 90 THR A CA 1
ATOM 671 C C . THR A 1 90 ? 15.507 14.406 -1.965 1.00 87.12 90 THR A C 1
ATOM 673 O O . THR A 1 90 ? 15.466 15.534 -1.474 1.00 87.12 90 THR A O 1
ATOM 676 N N . ILE A 1 91 ? 14.747 13.413 -1.500 1.00 86.00 91 ILE A N 1
ATOM 677 C CA . ILE A 1 91 ? 13.950 13.500 -0.274 1.00 86.00 91 ILE A CA 1
ATOM 678 C C . ILE A 1 91 ? 14.809 13.118 0.938 1.00 86.00 91 ILE A C 1
ATOM 680 O O . ILE A 1 91 ? 15.644 12.223 0.855 1.00 86.00 91 ILE A O 1
ATOM 684 N N . GLN A 1 92 ? 14.604 13.788 2.072 1.00 85.81 92 GLN A N 1
ATOM 685 C CA . GLN A 1 92 ? 15.300 13.442 3.313 1.00 85.81 92 GLN A CA 1
ATOM 686 C C . GLN A 1 92 ? 14.817 12.081 3.830 1.00 85.81 92 GLN A C 1
ATOM 688 O O . GLN A 1 92 ? 13.618 11.875 4.002 1.00 85.81 92 GLN A O 1
ATOM 693 N N . GLU A 1 93 ? 15.748 11.170 4.118 1.00 85.38 93 GLU A N 1
ATOM 694 C CA . GLU A 1 93 ? 15.437 9.786 4.514 1.00 85.38 93 GLU A CA 1
ATOM 695 C C . GLU A 1 93 ? 14.708 9.663 5.858 1.00 85.38 93 GLU A C 1
ATOM 697 O O . GLU A 1 93 ? 14.020 8.676 6.115 1.00 85.38 93 GLU A O 1
ATOM 702 N N . THR A 1 94 ? 14.852 10.669 6.719 1.00 84.25 94 THR A N 1
ATOM 703 C CA . THR A 1 94 ? 14.201 10.733 8.033 1.00 84.25 94 THR A CA 1
ATOM 704 C C . THR A 1 94 ? 12.706 11.036 7.940 1.00 84.25 94 THR A C 1
ATOM 706 O O . THR A 1 94 ? 11.979 10.825 8.911 1.00 84.25 94 THR A O 1
ATOM 709 N N . LEU A 1 95 ? 12.228 11.518 6.788 1.00 87.88 95 LEU A N 1
ATOM 710 C CA . LEU A 1 95 ? 10.813 11.788 6.561 1.00 87.88 95 LEU A CA 1
ATOM 711 C C . LEU A 1 95 ? 10.031 10.484 6.408 1.00 87.88 95 LEU A C 1
ATOM 713 O O . LEU A 1 95 ? 10.489 9.530 5.774 1.00 87.88 95 LEU A O 1
ATOM 717 N N . TRP A 1 96 ? 8.810 10.459 6.948 1.00 90.44 96 TRP A N 1
ATOM 718 C CA . TRP A 1 96 ? 7.954 9.278 6.860 1.00 90.44 96 TRP A CA 1
ATOM 719 C C . TRP A 1 96 ? 7.633 8.927 5.402 1.00 90.44 96 TRP A C 1
ATOM 721 O O . TRP A 1 96 ? 7.527 7.747 5.087 1.00 90.44 96 TRP A O 1
ATOM 731 N N . GLU A 1 97 ? 7.550 9.913 4.500 1.00 93.12 97 GLU A N 1
ATOM 732 C CA . GLU A 1 97 ? 7.337 9.677 3.071 1.00 93.12 97 GLU A CA 1
ATOM 733 C C . GLU A 1 97 ? 8.463 8.833 2.462 1.00 93.12 97 GLU A C 1
ATOM 735 O O . GLU A 1 97 ? 8.204 7.869 1.745 1.00 93.12 97 GLU A O 1
ATOM 740 N N . ALA A 1 98 ? 9.719 9.160 2.775 1.00 92.25 98 ALA A N 1
ATOM 741 C CA . ALA A 1 98 ? 10.869 8.412 2.276 1.00 92.25 98 ALA A CA 1
ATOM 742 C C . ALA A 1 98 ? 10.874 6.975 2.820 1.00 92.25 98 ALA A C 1
ATOM 744 O O . ALA A 1 98 ? 11.144 6.031 2.079 1.00 92.25 98 ALA A O 1
ATOM 745 N N . GLN A 1 99 ? 10.522 6.805 4.097 1.00 93.88 99 GLN A N 1
ATOM 746 C CA . GLN A 1 99 ? 10.432 5.497 4.752 1.00 93.88 99 GLN A CA 1
ATOM 747 C C . GLN A 1 99 ? 9.327 4.630 4.140 1.00 93.88 99 GLN A C 1
ATOM 749 O O . GLN A 1 99 ? 9.591 3.507 3.721 1.00 93.88 99 GLN A O 1
ATOM 754 N N . VAL A 1 100 ? 8.108 5.164 4.022 1.00 95.12 100 VAL A N 1
ATOM 755 C CA . VAL A 1 100 ? 6.961 4.469 3.416 1.00 95.12 100 VAL A CA 1
ATOM 756 C C . VAL A 1 100 ? 7.249 4.099 1.964 1.00 95.12 100 VAL A C 1
ATOM 758 O O . VAL A 1 100 ? 6.962 2.978 1.553 1.00 95.12 100 VAL A O 1
ATOM 761 N N . TRP A 1 101 ? 7.861 5.005 1.196 1.00 96.31 101 TRP A N 1
ATOM 762 C CA . TRP A 1 101 ? 8.244 4.725 -0.185 1.00 96.31 101 TRP A CA 1
ATOM 763 C C . TRP A 1 101 ? 9.238 3.560 -0.278 1.00 96.31 101 TRP A C 1
ATOM 765 O O . TRP A 1 101 ? 9.049 2.660 -1.094 1.00 96.31 101 TRP A O 1
ATOM 775 N N . ARG A 1 102 ? 10.260 3.533 0.588 1.00 96.38 102 ARG A N 1
ATOM 776 C CA . ARG A 1 102 ? 11.232 2.430 0.645 1.00 96.38 102 ARG A CA 1
ATOM 777 C C . ARG A 1 102 ? 10.573 1.112 1.021 1.00 96.38 102 ARG A C 1
ATOM 779 O O . ARG A 1 102 ? 10.762 0.133 0.312 1.00 96.38 102 ARG A O 1
ATOM 786 N N . TYR A 1 103 ? 9.777 1.097 2.089 1.00 96.25 103 TYR A N 1
ATOM 787 C CA . TYR A 1 103 ? 9.077 -0.113 2.515 1.00 96.25 103 TYR A CA 1
ATOM 788 C C . TYR A 1 103 ? 8.139 -0.632 1.426 1.00 96.25 103 TYR A C 1
ATOM 790 O O . TYR A 1 103 ? 8.122 -1.831 1.183 1.00 96.25 103 TYR A O 1
ATOM 798 N N . GLY A 1 104 ? 7.416 0.249 0.726 1.00 97.00 104 GLY A N 1
ATOM 799 C CA . GLY A 1 104 ? 6.525 -0.153 -0.366 1.00 97.00 104 GLY A CA 1
ATOM 800 C C . GLY A 1 104 ? 7.286 -0.741 -1.550 1.00 97.00 104 GLY A C 1
ATOM 801 O O . GLY A 1 104 ? 6.857 -1.733 -2.135 1.00 97.00 104 GLY A O 1
ATOM 802 N N . GLY A 1 105 ? 8.436 -0.154 -1.890 1.00 97.12 105 GLY A N 1
ATOM 803 C CA . GLY A 1 105 ? 9.308 -0.681 -2.934 1.00 97.12 105 GLY A CA 1
ATOM 804 C C . GLY A 1 105 ? 9.884 -2.048 -2.576 1.00 97.12 105 GLY A C 1
ATOM 805 O O . GLY A 1 105 ? 9.819 -2.963 -3.392 1.00 97.12 105 GLY A O 1
ATOM 806 N N . THR A 1 106 ? 10.399 -2.202 -1.353 1.00 96.81 106 THR A N 1
ATOM 807 C CA . THR A 1 106 ? 10.924 -3.476 -0.844 1.00 96.81 106 THR A CA 1
ATOM 808 C C . THR A 1 106 ? 9.836 -4.543 -0.800 1.00 96.81 106 THR A C 1
ATOM 810 O O . THR A 1 106 ? 10.033 -5.606 -1.371 1.00 96.81 106 THR A O 1
ATOM 813 N N . GLN A 1 107 ? 8.663 -4.236 -0.233 1.00 95.62 107 GLN A N 1
ATOM 814 C CA . GLN A 1 107 ? 7.533 -5.167 -0.150 1.00 95.62 107 GLN A CA 1
ATOM 815 C C . GLN A 1 107 ? 7.158 -5.725 -1.525 1.00 95.62 107 GLN A C 1
ATOM 817 O O . GLN A 1 107 ? 6.959 -6.927 -1.675 1.00 95.62 107 GLN A O 1
ATOM 822 N N . LEU A 1 108 ? 7.079 -4.859 -2.539 1.00 96.81 108 LEU A N 1
ATOM 823 C CA . LEU A 1 108 ? 6.716 -5.290 -3.882 1.00 96.81 108 LEU A CA 1
ATOM 824 C C . LEU A 1 108 ? 7.819 -6.115 -4.556 1.00 96.81 108 LEU A C 1
ATOM 826 O O . LEU A 1 108 ? 7.525 -7.107 -5.218 1.00 96.81 108 LEU A O 1
ATOM 830 N N . VAL A 1 109 ? 9.080 -5.702 -4.415 1.00 96.94 109 VAL A N 1
ATOM 831 C CA . VAL A 1 109 ? 10.218 -6.445 -4.970 1.00 96.94 109 VAL A CA 1
ATOM 832 C C . VAL A 1 109 ? 10.311 -7.831 -4.347 1.00 96.94 109 VAL A C 1
ATOM 834 O O . VAL A 1 109 ? 10.461 -8.801 -5.084 1.00 96.94 109 VAL A O 1
ATOM 837 N N . ASP A 1 110 ? 10.183 -7.926 -3.025 1.00 95.38 110 ASP A N 1
ATOM 838 C CA . ASP A 1 110 ? 10.245 -9.189 -2.293 1.00 95.38 110 ASP A CA 1
ATOM 839 C C . ASP A 1 110 ? 9.085 -10.106 -2.700 1.00 95.38 110 ASP A C 1
ATOM 841 O O . ASP A 1 110 ? 9.303 -11.284 -2.977 1.00 95.38 110 ASP A O 1
ATOM 845 N N . ALA A 1 111 ? 7.873 -9.557 -2.837 1.00 93.62 111 ALA A N 1
ATOM 846 C CA . ALA A 1 111 ? 6.702 -10.290 -3.311 1.00 93.62 111 ALA A CA 1
ATOM 847 C C . ALA A 1 111 ? 6.902 -10.870 -4.722 1.00 93.62 111 ALA A C 1
ATOM 849 O O . ALA A 1 111 ? 6.682 -12.059 -4.945 1.00 93.62 111 ALA A O 1
ATOM 850 N N . VAL A 1 112 ? 7.359 -10.059 -5.681 1.00 93.50 112 VAL A N 1
ATOM 851 C CA . VAL A 1 112 ? 7.569 -10.518 -7.066 1.00 93.50 112 VAL A CA 1
ATOM 852 C C . VAL A 1 112 ? 8.740 -11.493 -7.154 1.00 93.50 112 VAL A C 1
ATOM 854 O O . VAL A 1 112 ? 8.645 -12.501 -7.848 1.00 93.50 112 VAL A O 1
ATOM 857 N N . HIS A 1 113 ? 9.826 -11.241 -6.422 1.00 93.19 113 HIS A N 1
ATOM 858 C CA . HIS A 1 113 ? 10.957 -12.161 -6.352 1.00 93.19 113 HIS A CA 1
ATOM 859 C C . HIS A 1 113 ? 10.537 -13.520 -5.781 1.00 93.19 113 HIS A C 1
ATOM 861 O O . HIS A 1 113 ? 10.888 -14.557 -6.342 1.00 93.19 113 HIS A O 1
ATOM 867 N N . SER A 1 114 ? 9.768 -13.517 -4.686 1.00 91.75 114 SER A N 1
ATOM 868 C CA . SER A 1 114 ? 9.204 -14.729 -4.089 1.00 91.75 114 SER A CA 1
ATOM 869 C C . SER A 1 114 ? 8.337 -15.483 -5.093 1.00 91.75 114 SER A C 1
ATOM 871 O O . SER A 1 114 ? 8.463 -16.697 -5.203 1.00 91.75 114 SER A O 1
ATOM 873 N N . ALA A 1 115 ? 7.512 -14.768 -5.864 1.00 90.69 115 ALA A N 1
ATOM 874 C CA . ALA A 1 115 ? 6.626 -15.378 -6.848 1.00 90.69 115 ALA A CA 1
ATOM 875 C C . ALA A 1 115 ? 7.354 -16.009 -8.035 1.00 90.69 115 ALA A C 1
ATOM 877 O O . ALA A 1 115 ? 7.049 -17.130 -8.429 1.00 90.69 115 ALA A O 1
ATOM 878 N N . ILE A 1 116 ? 8.358 -15.323 -8.578 1.00 88.38 116 ILE A N 1
ATOM 879 C CA . ILE A 1 116 ? 9.176 -15.863 -9.669 1.00 88.38 116 ILE A CA 1
ATOM 880 C C . ILE A 1 116 ? 10.011 -17.053 -9.186 1.00 88.38 116 ILE A C 1
ATOM 882 O O . ILE A 1 116 ? 10.211 -18.002 -9.935 1.00 88.38 116 ILE A O 1
ATOM 886 N N . GLY A 1 117 ? 10.482 -17.024 -7.937 1.00 86.25 117 GLY A N 1
ATOM 887 C CA . GLY A 1 117 ? 11.241 -18.129 -7.353 1.00 86.25 117 GLY A CA 1
ATOM 888 C C . GLY A 1 117 ? 10.405 -19.375 -7.040 1.00 86.25 117 GLY A C 1
ATOM 889 O O . GLY A 1 117 ? 10.966 -20.467 -6.986 1.00 86.25 117 GLY A O 1
ATOM 890 N N . SER A 1 118 ? 9.094 -19.233 -6.821 1.00 82.81 118 SER A N 1
ATOM 891 C CA . SER A 1 118 ? 8.204 -20.334 -6.424 1.00 82.81 118 SER A CA 1
ATOM 892 C C . SER A 1 118 ? 7.478 -21.007 -7.593 1.00 82.81 118 SER A C 1
ATOM 894 O O . SER A 1 118 ? 7.049 -22.153 -7.457 1.00 82.81 118 SER A O 1
ATOM 896 N N . VAL A 1 119 ? 7.347 -20.335 -8.741 1.00 77.31 119 VAL A N 1
ATOM 897 C CA . VAL A 1 119 ? 6.617 -20.845 -9.912 1.00 77.31 119 VAL A CA 1
ATOM 898 C C . VAL A 1 119 ? 7.595 -21.310 -10.991 1.00 77.31 119 VAL A C 1
ATOM 900 O O . VAL A 1 119 ? 8.386 -20.530 -11.513 1.00 77.31 119 VAL A O 1
ATOM 903 N N . SER A 1 120 ? 7.508 -22.585 -11.379 1.00 65.50 120 SER A N 1
ATOM 904 C CA . SER A 1 120 ? 8.210 -23.101 -12.558 1.00 65.50 120 SER A CA 1
ATOM 905 C C . SER A 1 120 ? 7.468 -22.642 -13.820 1.00 65.50 120 SER A C 1
ATOM 907 O O . SER A 1 120 ? 6.311 -23.007 -14.038 1.00 65.50 120 SER A O 1
ATOM 909 N N . LEU A 1 121 ? 8.091 -21.769 -14.613 1.00 63.06 121 LEU A N 1
ATOM 910 C CA . LEU A 1 121 ? 7.458 -21.075 -15.739 1.00 63.06 121 LEU A CA 1
ATOM 911 C C . LEU A 1 121 ? 7.546 -21.883 -17.049 1.00 63.06 121 LEU A C 1
ATOM 913 O O . LEU A 1 121 ? 8.066 -21.398 -18.048 1.00 63.06 121 LEU A O 1
ATOM 917 N N . ASP A 1 122 ? 6.994 -23.099 -17.059 1.00 53.84 122 ASP A N 1
ATOM 918 C CA . ASP A 1 122 ? 6.827 -23.901 -18.280 1.00 53.84 122 ASP A CA 1
ATOM 919 C C . ASP A 1 122 ? 5.366 -23.824 -18.782 1.00 53.84 122 ASP A C 1
ATOM 921 O O . ASP A 1 122 ? 4.464 -24.507 -18.299 1.00 53.84 122 ASP A O 1
ATOM 925 N N . GLY A 1 123 ? 5.106 -22.968 -19.781 1.00 55.50 123 GLY A N 1
ATOM 926 C CA . GLY A 1 123 ? 3.849 -22.943 -20.555 1.00 55.50 123 GLY A CA 1
ATOM 927 C C . GLY A 1 123 ? 2.738 -21.990 -20.070 1.00 55.50 123 GLY A C 1
ATOM 928 O O . GLY A 1 123 ? 2.881 -21.265 -19.092 1.00 55.50 123 GLY A O 1
ATOM 929 N N . LYS A 1 124 ? 1.592 -21.956 -20.777 1.00 55.69 124 LYS A N 1
ATOM 930 C CA . LYS A 1 124 ? 0.469 -21.008 -20.542 1.00 55.69 124 LYS A CA 1
ATOM 931 C C . LYS A 1 124 ? -0.185 -21.110 -19.153 1.00 55.69 124 LYS A C 1
ATOM 933 O O . LYS A 1 124 ? -0.646 -20.093 -18.647 1.00 55.69 124 LYS A O 1
ATOM 938 N N . GLN A 1 125 ? -0.192 -22.291 -18.525 1.00 54.00 125 GLN A N 1
ATOM 939 C CA . GLN A 1 125 ? -0.695 -22.468 -17.149 1.00 54.00 125 GLN A CA 1
ATOM 940 C C . GLN A 1 125 ? 0.155 -21.718 -16.108 1.00 54.00 125 GLN A C 1
ATOM 942 O O . GLN A 1 125 ? -0.317 -21.431 -15.007 1.00 54.00 125 GLN A O 1
ATOM 947 N N . SER A 1 126 ? 1.385 -21.341 -16.466 1.00 64.75 126 SER A N 1
ATOM 948 C CA . SER A 1 126 ? 2.287 -20.609 -15.584 1.00 64.75 126 SER A CA 1
ATOM 949 C C . SER A 1 126 ? 1.845 -19.164 -15.329 1.00 64.75 126 SER A C 1
ATOM 951 O O . SER A 1 126 ? 2.069 -18.661 -14.235 1.00 64.75 126 SER A O 1
ATOM 953 N N . SER A 1 127 ? 1.150 -18.515 -16.275 1.00 70.19 127 SER A N 1
ATOM 954 C CA . SER A 1 127 ? 0.719 -17.116 -16.127 1.00 70.19 127 SER A CA 1
ATOM 955 C C . SER A 1 127 ? -0.406 -16.960 -15.103 1.00 70.19 127 SER A C 1
ATOM 957 O O . SER A 1 127 ? -0.342 -16.075 -14.251 1.00 70.19 127 SER A O 1
ATOM 959 N N . ASP A 1 128 ? -1.418 -17.831 -15.147 1.00 78.94 128 ASP A N 1
ATOM 960 C CA . ASP A 1 128 ? -2.524 -17.799 -14.181 1.00 78.94 128 ASP A CA 1
ATOM 961 C C . ASP A 1 128 ? -2.043 -18.222 -12.787 1.00 78.94 128 ASP A C 1
ATOM 963 O O . ASP A 1 128 ? -2.389 -17.597 -11.784 1.00 78.94 128 ASP A O 1
ATOM 967 N N . THR A 1 129 ? -1.160 -19.224 -12.727 1.00 84.44 129 THR A N 1
ATOM 968 C CA . THR A 1 129 ? -0.515 -19.659 -11.479 1.00 84.44 129 THR A CA 1
ATOM 969 C C . THR A 1 129 ? 0.353 -18.544 -10.881 1.00 84.44 129 THR A C 1
ATOM 971 O O . THR A 1 129 ? 0.284 -18.280 -9.681 1.00 84.44 129 THR A O 1
ATOM 974 N N . MET A 1 130 ? 1.110 -17.828 -11.718 1.00 87.81 130 MET A N 1
ATOM 975 C CA . MET A 1 130 ? 1.898 -16.660 -11.321 1.00 87.81 130 MET A CA 1
ATOM 976 C C . MET A 1 130 ? 1.007 -15.539 -10.787 1.00 87.81 130 MET A C 1
ATOM 978 O O . MET A 1 130 ? 1.293 -14.982 -9.731 1.00 87.81 130 MET A O 1
ATOM 982 N N . ALA A 1 131 ? -0.094 -15.219 -11.472 1.00 87.75 131 ALA A N 1
ATOM 983 C CA . ALA A 1 131 ? -1.024 -14.185 -11.028 1.00 87.75 131 ALA A CA 1
ATOM 984 C C . ALA A 1 131 ? -1.653 -14.520 -9.666 1.00 87.75 131 ALA A C 1
ATOM 986 O O . ALA A 1 131 ? -1.748 -13.637 -8.813 1.00 87.75 131 ALA A O 1
ATOM 987 N N . LEU A 1 132 ? -2.031 -15.783 -9.436 1.00 88.88 132 LEU A N 1
ATOM 988 C CA . LEU A 1 132 ? -2.547 -16.242 -8.143 1.00 88.88 132 LEU A CA 1
ATOM 989 C C . LEU A 1 132 ? -1.501 -16.117 -7.035 1.00 88.88 132 LEU A C 1
ATOM 991 O O . LEU A 1 132 ? -1.809 -15.597 -5.964 1.00 88.88 132 LEU A O 1
ATOM 995 N N . HIS A 1 133 ? -0.264 -16.535 -7.297 1.00 89.75 133 HIS A N 1
ATOM 996 C CA . HIS A 1 133 ? 0.789 -16.445 -6.294 1.00 89.75 133 HIS A CA 1
ATOM 997 C C . HIS A 1 133 ? 1.183 -14.989 -6.010 1.00 89.75 133 HIS A C 1
ATOM 999 O O . HIS A 1 133 ? 1.312 -14.610 -4.852 1.00 89.75 133 HIS A O 1
ATOM 1005 N N . LEU A 1 134 ? 1.283 -14.136 -7.037 1.00 92.19 134 LEU A N 1
ATOM 1006 C CA . LEU A 1 134 ? 1.492 -12.691 -6.882 1.00 92.19 134 LEU A CA 1
ATOM 1007 C C . LEU A 1 134 ? 0.380 -12.038 -6.061 1.00 92.19 134 LEU A C 1
ATOM 1009 O O . LEU A 1 134 ? 0.667 -11.203 -5.204 1.00 92.19 134 LEU A O 1
ATOM 1013 N N . LEU A 1 135 ? -0.875 -12.420 -6.309 1.00 91.50 135 LEU A N 1
ATOM 1014 C CA . LEU A 1 135 ? -2.018 -11.948 -5.535 1.00 91.50 135 LEU A CA 1
ATOM 1015 C C . LEU A 1 135 ? -1.916 -12.386 -4.068 1.00 91.50 135 LEU A C 1
ATOM 1017 O O . LEU A 1 135 ? -2.267 -11.611 -3.184 1.00 91.50 135 LEU A O 1
ATOM 1021 N N . GLU A 1 136 ? -1.415 -13.590 -3.804 1.00 88.38 136 GLU A N 1
ATOM 1022 C CA . GLU A 1 136 ? -1.223 -14.102 -2.448 1.00 88.38 136 GLU A CA 1
ATOM 1023 C C . GLU A 1 136 ? -0.094 -13.388 -1.691 1.00 88.38 136 GLU A C 1
ATOM 1025 O O . GLU A 1 136 ? -0.297 -12.978 -0.550 1.00 88.38 136 GLU A O 1
ATOM 1030 N N . VAL A 1 137 ? 1.077 -13.205 -2.308 1.00 89.50 137 VAL A N 1
ATOM 1031 C CA . VAL A 1 137 ? 2.262 -12.668 -1.607 1.00 89.50 137 VAL A CA 1
ATOM 1032 C C . VAL A 1 137 ? 2.378 -11.144 -1.657 1.00 89.50 137 VAL A C 1
ATOM 1034 O O . VAL A 1 137 ? 2.986 -10.536 -0.777 1.00 89.50 137 VAL A O 1
ATOM 1037 N N . GLY A 1 138 ? 1.819 -10.506 -2.684 1.00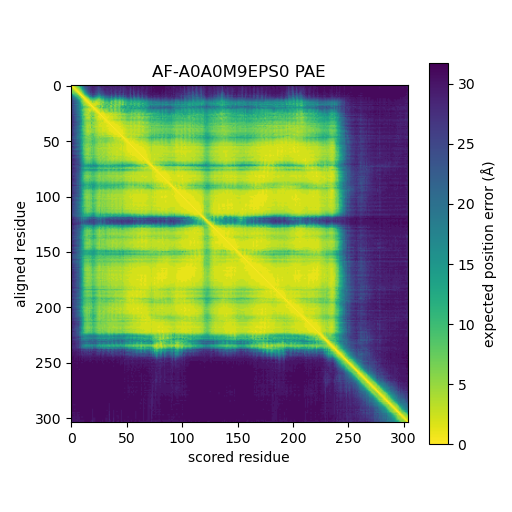 89.31 138 GLY A N 1
ATOM 1038 C CA . GLY A 1 138 ? 1.949 -9.067 -2.929 1.00 89.31 138 GLY A CA 1
ATOM 1039 C C . GLY A 1 138 ? 0.646 -8.366 -3.293 1.00 89.31 138 GLY A C 1
ATOM 1040 O O . GLY A 1 138 ? 0.675 -7.188 -3.658 1.00 89.31 138 GLY A O 1
ATOM 1041 N N . GLY A 1 139 ? -0.486 -9.066 -3.217 1.00 91.75 139 GLY A N 1
ATOM 1042 C CA . GLY A 1 139 ? -1.797 -8.507 -3.505 1.00 91.75 139 GLY A CA 1
ATOM 1043 C C . GLY A 1 139 ? -1.991 -8.074 -4.957 1.00 91.75 139 GLY A C 1
ATOM 1044 O O . GLY A 1 139 ? -1.167 -8.284 -5.853 1.00 91.75 139 GLY A O 1
ATOM 1045 N N . GLN A 1 140 ? -3.105 -7.381 -5.187 1.00 92.12 140 GLN A N 1
ATOM 1046 C CA . GLN A 1 140 ? -3.412 -6.776 -6.481 1.00 92.12 140 GLN A CA 1
ATOM 1047 C C . GLN A 1 140 ? -2.304 -5.837 -7.009 1.00 92.12 140 GLN A C 1
ATOM 1049 O O . GLN A 1 140 ? -2.077 -5.827 -8.221 1.00 92.12 140 GLN A O 1
ATOM 1054 N N . PRO A 1 141 ? -1.578 -5.061 -6.173 1.00 93.81 141 PRO A N 1
ATOM 1055 C CA . PRO A 1 141 ? -0.510 -4.189 -6.661 1.00 93.81 141 PRO A CA 1
ATOM 1056 C C . PRO A 1 141 ? 0.623 -4.957 -7.341 1.00 93.81 141 PRO A C 1
ATOM 1058 O O . PRO A 1 141 ? 1.162 -4.462 -8.332 1.00 93.81 141 PRO A O 1
ATOM 1061 N N . ALA A 1 142 ? 0.954 -6.156 -6.849 1.00 94.25 142 ALA A N 1
ATOM 1062 C CA . ALA A 1 142 ? 1.972 -7.005 -7.455 1.00 94.25 142 ALA A CA 1
ATOM 1063 C C . ALA A 1 142 ? 1.543 -7.541 -8.815 1.00 94.25 142 ALA A C 1
ATOM 1065 O O . ALA A 1 142 ? 2.303 -7.428 -9.776 1.00 94.25 142 ALA A O 1
ATOM 1066 N N . VAL A 1 143 ? 0.299 -8.007 -8.924 1.00 93.50 143 VAL A N 1
ATOM 1067 C CA . VAL A 1 143 ? -0.286 -8.427 -10.202 1.00 93.50 143 VAL A CA 1
ATOM 1068 C C . VAL A 1 143 ? -0.255 -7.275 -11.210 1.00 93.50 143 VAL A C 1
ATOM 1070 O O . VAL A 1 143 ? 0.234 -7.441 -12.325 1.00 93.50 143 VAL A O 1
ATOM 1073 N N . THR A 1 144 ? -0.713 -6.080 -10.825 1.00 93.00 144 THR A N 1
ATOM 1074 C CA . THR A 1 144 ? -0.729 -4.911 -11.719 1.00 93.00 144 THR A CA 1
ATOM 1075 C C . THR A 1 144 ? 0.681 -4.505 -12.158 1.00 93.00 144 THR A C 1
ATOM 1077 O O . THR A 1 144 ? 0.910 -4.257 -13.342 1.00 93.00 144 THR A O 1
ATOM 1080 N N . ALA A 1 145 ? 1.642 -4.462 -11.230 1.00 93.69 145 ALA A N 1
ATOM 1081 C CA . ALA A 1 145 ? 3.029 -4.131 -11.547 1.00 93.69 145 ALA A CA 1
ATOM 1082 C C . ALA A 1 145 ? 3.659 -5.156 -12.498 1.00 93.69 145 ALA A C 1
ATOM 1084 O O . ALA A 1 145 ? 4.372 -4.772 -13.422 1.00 93.69 145 ALA A O 1
ATOM 1085 N N . PHE A 1 146 ? 3.374 -6.443 -12.293 1.00 92.12 146 PHE A N 1
ATOM 1086 C CA . PHE A 1 146 ? 3.907 -7.526 -13.112 1.00 92.12 146 PHE A CA 1
ATOM 1087 C C . PHE A 1 146 ? 3.501 -7.379 -14.581 1.00 92.12 146 PHE A C 1
ATOM 1089 O O . PHE A 1 146 ? 4.363 -7.392 -15.461 1.00 92.12 146 PHE A O 1
ATOM 1096 N N . HIS A 1 147 ? 2.221 -7.102 -14.837 1.00 91.31 147 HIS A N 1
ATOM 1097 C CA . HIS A 1 147 ? 1.722 -6.822 -16.185 1.00 91.31 147 HIS A CA 1
ATOM 1098 C C . HIS A 1 147 ? 2.304 -5.524 -16.764 1.00 91.31 147 HIS A C 1
ATOM 1100 O O . HIS A 1 147 ? 2.689 -5.483 -17.930 1.00 91.31 147 HIS A O 1
ATOM 1106 N N . LEU A 1 148 ? 2.431 -4.470 -15.949 1.00 91.44 148 LEU A N 1
ATOM 1107 C CA . LEU A 1 148 ? 2.991 -3.186 -16.387 1.00 91.44 148 LEU A CA 1
ATOM 1108 C C . LEU A 1 148 ? 4.471 -3.287 -16.810 1.00 91.44 148 LEU A C 1
ATOM 1110 O O . LEU A 1 148 ? 4.932 -2.482 -17.619 1.00 91.44 148 LEU A O 1
ATOM 1114 N N . MET A 1 149 ? 5.214 -4.257 -16.267 1.00 92.19 149 MET A N 1
ATOM 1115 C CA . MET A 1 149 ? 6.633 -4.495 -16.563 1.00 92.19 149 MET A CA 1
ATOM 1116 C C . MET A 1 149 ? 6.873 -5.625 -17.573 1.00 92.19 149 MET A C 1
ATOM 1118 O O . MET A 1 149 ? 7.995 -6.119 -17.653 1.00 92.19 149 MET A O 1
ATOM 1122 N N . ASN A 1 150 ? 5.860 -5.997 -18.362 1.00 87.88 150 ASN A N 1
ATOM 1123 C CA . ASN A 1 150 ? 5.924 -7.052 -19.381 1.00 87.88 150 ASN A CA 1
ATOM 1124 C C . ASN A 1 150 ? 6.241 -8.456 -18.833 1.00 87.88 150 ASN A C 1
ATOM 1126 O O . ASN A 1 150 ? 6.905 -9.225 -19.518 1.00 87.88 150 ASN A O 1
ATOM 1130 N N . CYS A 1 151 ? 5.760 -8.794 -17.633 1.00 85.50 151 CYS A N 1
ATOM 1131 C CA . CYS A 1 151 ? 5.750 -10.164 -17.105 1.00 85.50 151 CYS A CA 1
ATOM 1132 C C . CYS A 1 151 ? 7.120 -10.878 -17.160 1.00 85.50 151 CYS A C 1
ATOM 1134 O O . CYS A 1 151 ? 7.267 -11.829 -17.928 1.00 85.50 151 CYS A O 1
ATOM 1136 N N . PRO A 1 152 ? 8.125 -10.444 -16.373 1.00 85.25 152 PRO A N 1
ATOM 1137 C CA . PRO A 1 152 ? 9.442 -11.081 -16.380 1.00 85.25 152 PRO A CA 1
ATOM 1138 C C . PRO A 1 152 ? 9.334 -12.582 -16.079 1.00 85.25 152 PRO A C 1
ATOM 1140 O O . PRO A 1 152 ? 8.745 -12.975 -15.070 1.00 85.25 152 PRO A O 1
ATOM 1143 N N . ALA A 1 153 ? 9.925 -13.404 -16.946 1.00 81.56 153 ALA A N 1
ATOM 1144 C CA . ALA A 1 153 ? 9.776 -14.857 -16.928 1.00 81.56 153 ALA A CA 1
ATOM 1145 C C . ALA A 1 153 ? 10.838 -15.584 -16.085 1.00 81.56 153 ALA A C 1
ATOM 1147 O O . ALA A 1 153 ? 10.835 -16.804 -15.988 1.00 81.56 153 ALA A O 1
ATOM 1148 N N . ASN A 1 154 ? 11.806 -14.875 -15.513 1.00 86.44 154 ASN A N 1
ATOM 1149 C CA . ASN A 1 154 ? 12.818 -15.456 -14.633 1.00 86.44 154 ASN A CA 1
ATOM 1150 C C . ASN A 1 154 ? 13.492 -14.356 -13.802 1.00 86.44 154 ASN A C 1
ATOM 1152 O O . ASN A 1 154 ? 13.271 -13.158 -14.007 1.00 86.44 154 ASN A O 1
ATOM 1156 N N . LEU A 1 155 ? 14.333 -14.766 -12.849 1.00 88.75 155 LEU A N 1
ATOM 1157 C CA . LEU A 1 155 ? 15.041 -13.840 -11.963 1.00 88.75 155 LEU A CA 1
ATOM 1158 C C . LEU A 1 155 ? 16.039 -12.935 -12.706 1.00 88.75 155 LEU A C 1
ATOM 1160 O O . LEU A 1 155 ? 16.292 -11.819 -12.250 1.00 88.75 155 LEU A O 1
ATOM 1164 N N . GLU A 1 156 ? 16.575 -13.365 -13.853 1.00 89.31 156 GLU A N 1
ATOM 1165 C CA . GLU A 1 156 ? 17.487 -12.546 -14.660 1.00 89.31 156 GLU A CA 1
ATOM 1166 C C . GLU A 1 156 ? 16.741 -11.380 -15.326 1.00 89.31 156 GLU A C 1
ATOM 1168 O O . GLU A 1 156 ? 17.156 -10.222 -15.230 1.00 89.31 156 GLU A O 1
ATOM 1173 N N . GLU A 1 157 ? 15.601 -11.663 -15.958 1.00 89.75 157 GLU A N 1
ATOM 1174 C CA . GLU A 1 157 ? 14.710 -10.648 -16.519 1.00 89.75 157 GLU A CA 1
ATOM 1175 C C . GLU A 1 157 ? 14.168 -9.723 -15.435 1.00 89.75 157 GLU A C 1
ATOM 1177 O O . GLU A 1 157 ? 14.191 -8.501 -15.603 1.00 89.75 157 GLU A O 1
ATOM 1182 N N . PHE A 1 158 ? 13.759 -10.280 -14.291 1.00 91.19 158 PHE A N 1
ATOM 1183 C CA . PHE A 1 158 ? 13.330 -9.493 -13.140 1.00 91.19 158 PHE A CA 1
ATOM 1184 C C . PHE A 1 158 ? 14.431 -8.544 -12.660 1.00 91.19 158 PHE A C 1
ATOM 1186 O O . PHE A 1 158 ? 14.153 -7.373 -12.400 1.00 91.19 158 PHE A O 1
ATOM 1193 N N . GLY A 1 159 ? 15.689 -8.994 -12.626 1.00 92.31 159 GLY A N 1
ATOM 1194 C CA . GLY A 1 159 ? 16.843 -8.161 -12.288 1.00 92.31 159 GLY A CA 1
ATOM 1195 C C . GLY A 1 159 ? 16.950 -6.896 -13.147 1.00 92.31 159 GLY A C 1
ATOM 1196 O O . GLY A 1 159 ? 17.236 -5.823 -12.618 1.00 92.31 159 GLY A O 1
ATOM 1197 N N . LYS A 1 160 ? 16.625 -6.983 -14.445 1.00 93.19 160 LYS A N 1
ATOM 1198 C CA . LYS A 1 160 ? 16.661 -5.851 -15.397 1.00 93.19 160 LYS A CA 1
ATOM 1199 C C . LYS A 1 160 ? 15.557 -4.815 -15.147 1.00 93.19 160 LYS A C 1
ATOM 1201 O O . LYS A 1 160 ? 15.704 -3.653 -15.527 1.00 93.19 160 LYS A O 1
ATOM 1206 N N . VAL A 1 161 ? 14.445 -5.211 -14.524 1.00 94.94 161 VAL A N 1
ATOM 1207 C CA . VAL A 1 161 ? 13.283 -4.340 -14.251 1.00 94.94 161 VAL A CA 1
ATOM 1208 C C . VAL A 1 161 ? 13.028 -4.092 -12.760 1.00 94.94 161 VAL A C 1
ATOM 1210 O O . VAL A 1 161 ? 12.101 -3.355 -12.417 1.00 94.94 161 VAL A O 1
ATOM 1213 N N . LYS A 1 162 ? 13.864 -4.636 -11.870 1.00 95.75 162 LYS A N 1
ATOM 1214 C CA . LYS A 1 162 ? 13.728 -4.568 -10.407 1.00 95.75 162 LYS A CA 1
ATOM 1215 C C . LYS A 1 162 ? 13.529 -3.145 -9.888 1.00 95.75 162 LYS A C 1
ATOM 1217 O O . LYS A 1 162 ? 12.633 -2.908 -9.082 1.00 95.75 162 LYS A O 1
ATOM 1222 N N . ASP A 1 163 ? 14.291 -2.180 -10.398 1.00 95.69 163 ASP A N 1
ATOM 1223 C CA . ASP A 1 163 ? 14.176 -0.775 -9.981 1.00 95.69 163 ASP A CA 1
ATOM 1224 C C . ASP A 1 163 ? 12.815 -0.165 -10.336 1.00 95.69 163 ASP A C 1
ATOM 1226 O O . ASP A 1 163 ? 12.298 0.693 -9.617 1.00 95.69 163 ASP A O 1
ATOM 1230 N N . LYS A 1 164 ? 12.190 -0.626 -11.428 1.00 95.88 164 LYS A N 1
ATOM 1231 C CA . LYS A 1 164 ? 10.841 -0.192 -11.806 1.00 95.88 164 LYS A CA 1
ATOM 1232 C C . LYS A 1 164 ? 9.793 -0.772 -10.863 1.00 95.88 164 LYS A C 1
ATOM 1234 O O . LYS A 1 164 ? 8.890 -0.035 -10.472 1.00 95.88 164 LYS A O 1
ATOM 1239 N N . PHE A 1 165 ? 9.931 -2.040 -10.465 1.00 96.62 165 PHE A N 1
ATOM 1240 C CA . PHE A 1 165 ? 9.094 -2.637 -9.420 1.00 96.62 165 PHE A CA 1
ATOM 1241 C C . PHE A 1 165 ? 9.258 -1.885 -8.102 1.00 96.62 165 PHE A C 1
ATOM 1243 O O . PHE A 1 165 ? 8.270 -1.438 -7.528 1.00 96.62 165 PHE A O 1
ATOM 1250 N N . PHE A 1 166 ? 10.494 -1.630 -7.674 1.00 97.69 166 PHE A N 1
ATOM 1251 C CA . PHE A 1 166 ? 10.767 -0.860 -6.464 1.00 97.69 166 PHE A CA 1
ATOM 1252 C C . PHE A 1 166 ? 10.104 0.528 -6.506 1.00 97.69 166 PHE A C 1
ATOM 1254 O O . PHE A 1 166 ? 9.378 0.922 -5.590 1.00 97.69 166 PHE A O 1
ATOM 1261 N N . ALA A 1 167 ? 10.269 1.255 -7.613 1.00 96.75 167 ALA A N 1
ATOM 1262 C CA . ALA A 1 167 ? 9.655 2.564 -7.790 1.00 96.75 167 ALA A CA 1
ATOM 1263 C C . ALA A 1 167 ? 8.117 2.505 -7.833 1.00 96.75 167 ALA A C 1
ATOM 1265 O O . ALA A 1 167 ? 7.468 3.419 -7.314 1.00 96.75 167 ALA A O 1
ATOM 1266 N N . TYR A 1 168 ? 7.526 1.467 -8.432 1.00 97.44 168 TYR A N 1
ATOM 1267 C CA . TYR A 1 168 ? 6.075 1.280 -8.471 1.00 97.44 168 TYR A CA 1
ATOM 1268 C C . TYR A 1 168 ? 5.519 0.997 -7.073 1.00 97.44 168 TYR A C 1
ATOM 1270 O O . TYR A 1 168 ? 4.590 1.681 -6.648 1.00 97.44 168 TYR A O 1
ATOM 1278 N N . GLY A 1 169 ? 6.130 0.078 -6.322 1.00 97.25 169 GLY A N 1
ATOM 1279 C CA . GLY A 1 169 ? 5.699 -0.280 -4.968 1.00 97.25 169 GLY A CA 1
ATOM 1280 C C . GLY A 1 169 ? 5.771 0.904 -4.009 1.00 97.25 169 GLY A C 1
ATOM 1281 O O . GLY A 1 169 ? 4.831 1.173 -3.260 1.00 97.25 169 GLY A O 1
ATOM 1282 N N . GLY A 1 170 ? 6.837 1.702 -4.104 1.00 97.25 170 GLY A N 1
ATOM 1283 C CA . GLY A 1 170 ? 6.936 2.943 -3.345 1.00 97.25 170 GLY A CA 1
ATOM 1284 C C . GLY A 1 170 ? 5.908 3.996 -3.778 1.00 97.25 170 GLY A C 1
ATOM 1285 O O . GLY A 1 170 ? 5.351 4.702 -2.936 1.00 97.25 170 GLY A O 1
ATOM 1286 N N . THR A 1 171 ? 5.618 4.103 -5.081 1.00 97.00 171 THR A N 1
ATOM 1287 C CA . THR A 1 171 ? 4.576 5.011 -5.600 1.00 97.00 171 THR A CA 1
ATOM 1288 C C . THR A 1 171 ? 3.196 4.609 -5.088 1.00 97.00 171 THR A C 1
ATOM 1290 O O . THR A 1 171 ? 2.444 5.474 -4.648 1.00 97.00 171 THR A O 1
ATOM 1293 N N . PHE A 1 172 ? 2.888 3.311 -5.087 1.00 97.44 172 PHE A N 1
ATOM 1294 C CA . PHE A 1 172 ? 1.653 2.751 -4.549 1.00 97.44 172 PHE A CA 1
ATOM 1295 C C . PHE A 1 172 ? 1.474 3.110 -3.068 1.00 97.44 172 PHE A C 1
ATOM 1297 O O . PHE A 1 172 ? 0.453 3.688 -2.693 1.00 97.44 172 PHE A O 1
ATOM 1304 N N . ALA A 1 173 ? 2.493 2.860 -2.240 1.00 97.12 173 ALA A N 1
ATOM 1305 C CA . ALA A 1 173 ? 2.433 3.153 -0.810 1.00 97.12 173 ALA A CA 1
ATOM 1306 C C . ALA A 1 173 ? 2.247 4.658 -0.527 1.00 97.12 173 ALA A C 1
ATOM 1308 O O . ALA A 1 173 ? 1.409 5.047 0.287 1.00 97.12 173 ALA A O 1
ATOM 1309 N N . LEU A 1 174 ? 2.965 5.531 -1.246 1.00 96.31 174 LEU A N 1
ATOM 1310 C CA . LEU A 1 174 ? 2.789 6.982 -1.117 1.00 96.31 174 LEU A CA 1
ATOM 1311 C C . LEU A 1 174 ? 1.422 7.464 -1.600 1.00 96.31 174 LEU A C 1
ATOM 1313 O O . LEU A 1 174 ? 0.836 8.349 -0.975 1.00 96.31 174 LEU A O 1
ATOM 1317 N N . ALA A 1 175 ? 0.918 6.908 -2.702 1.00 96.12 175 ALA A N 1
ATOM 1318 C CA . ALA A 1 175 ? -0.402 7.239 -3.217 1.00 96.12 175 ALA A CA 1
ATOM 1319 C C . ALA A 1 175 ? -1.478 6.879 -2.196 1.00 96.12 175 ALA A C 1
ATOM 1321 O O . ALA A 1 175 ? -2.348 7.706 -1.933 1.00 96.12 175 ALA A O 1
ATOM 1322 N N . ALA A 1 176 ? -1.368 5.708 -1.562 1.00 95.88 176 ALA A N 1
ATOM 1323 C CA . ALA A 1 176 ? -2.270 5.290 -0.499 1.00 95.88 176 ALA A CA 1
ATOM 1324 C C . ALA A 1 176 ? -2.262 6.287 0.663 1.00 95.88 176 ALA A C 1
ATOM 1326 O O . ALA A 1 176 ? -3.324 6.704 1.124 1.00 95.88 176 ALA A O 1
ATOM 1327 N N . CYS A 1 177 ? -1.080 6.727 1.115 1.00 95.12 177 CYS A N 1
ATOM 1328 C CA . CYS A 1 177 ? -0.988 7.722 2.186 1.00 95.12 177 CYS A CA 1
ATOM 1329 C C . CYS A 1 177 ? -1.573 9.072 1.772 1.00 95.12 177 CYS A C 1
ATOM 1331 O O . CYS A 1 177 ? -2.299 9.684 2.549 1.00 95.12 177 CYS A O 1
ATOM 1333 N N . ALA A 1 178 ? -1.283 9.541 0.557 1.00 94.12 178 ALA A N 1
ATOM 1334 C CA . ALA A 1 178 ? -1.810 10.807 0.059 1.00 94.12 178 ALA A CA 1
ATOM 1335 C C . ALA A 1 178 ? -3.336 10.797 -0.013 1.00 94.12 178 ALA A C 1
ATOM 1337 O O . ALA A 1 178 ? -3.979 11.743 0.429 1.00 94.12 178 ALA A O 1
ATOM 1338 N N . VAL A 1 179 ? -3.890 9.698 -0.510 1.00 94.06 179 VAL A N 1
ATOM 1339 C CA . VAL A 1 179 ? -5.321 9.440 -0.564 1.00 94.06 179 VAL A CA 1
ATOM 1340 C C . VAL A 1 179 ? -5.947 9.448 0.832 1.00 94.06 179 VAL A C 1
ATOM 1342 O O . VAL A 1 179 ? -6.870 10.218 1.077 1.00 94.06 179 VAL A O 1
ATOM 1345 N N . ALA A 1 180 ? -5.410 8.665 1.769 1.00 93.81 180 ALA A N 1
ATOM 1346 C CA . ALA A 1 180 ? -5.966 8.582 3.116 1.00 93.81 180 ALA A CA 1
ATOM 1347 C C . ALA A 1 180 ? -5.877 9.925 3.866 1.00 93.81 180 ALA A C 1
ATOM 1349 O O . ALA A 1 180 ? -6.765 10.266 4.643 1.00 93.81 180 ALA A O 1
ATOM 1350 N N . ILE A 1 181 ? -4.833 10.724 3.610 1.00 92.94 181 ILE A N 1
ATOM 1351 C CA . ILE A 1 181 ? -4.694 12.085 4.155 1.00 92.94 181 ILE A CA 1
ATOM 1352 C C . ILE A 1 181 ? -5.709 13.050 3.531 1.00 92.94 181 ILE A C 1
ATOM 1354 O O . ILE A 1 181 ? -6.217 13.924 4.237 1.00 92.94 181 ILE A O 1
ATOM 1358 N N . SER A 1 182 ? -5.987 12.923 2.230 1.00 90.94 182 SER A N 1
ATOM 1359 C CA . SER A 1 182 ? -7.011 13.722 1.548 1.00 90.94 182 SER A CA 1
ATOM 1360 C C . SER A 1 182 ? -8.404 13.469 2.119 1.00 90.94 182 SER A C 1
ATOM 1362 O O . SER A 1 182 ? -9.150 14.428 2.301 1.00 90.94 182 SER A O 1
ATOM 1364 N N . ASP A 1 183 ? -8.717 12.219 2.458 1.00 90.31 183 ASP A N 1
ATOM 1365 C CA . ASP A 1 183 ? -10.016 11.847 3.024 1.00 90.31 183 ASP A CA 1
ATOM 1366 C C . ASP A 1 183 ? -10.095 12.159 4.526 1.00 90.31 183 ASP A C 1
ATOM 1368 O O . ASP A 1 183 ? -11.142 12.550 5.044 1.00 90.31 183 ASP A O 1
ATOM 1372 N N . ASN A 1 184 ? -8.980 12.016 5.252 1.00 90.31 184 ASN A N 1
ATOM 1373 C CA . ASN A 1 184 ? -8.918 12.293 6.679 1.00 90.31 184 ASN A CA 1
ATOM 1374 C C . ASN A 1 184 ? -7.571 12.892 7.106 1.00 90.31 184 ASN A C 1
ATOM 1376 O O . ASN A 1 184 ? -6.564 12.201 7.271 1.00 90.31 184 ASN A O 1
ATOM 1380 N N . VAL A 1 185 ? -7.585 14.187 7.432 1.00 87.38 185 VAL A N 1
ATOM 1381 C CA . VAL A 1 185 ? -6.388 14.946 7.833 1.00 87.38 185 VAL A CA 1
ATOM 1382 C C . VAL A 1 185 ? -5.700 14.367 9.082 1.00 87.38 185 VAL A C 1
ATOM 1384 O O . VAL A 1 185 ? -4.489 14.524 9.242 1.00 87.38 185 VAL A O 1
ATOM 1387 N N . GLN A 1 186 ? -6.422 13.651 9.955 1.00 90.12 186 GLN A N 1
ATOM 1388 C CA . GLN A 1 186 ? -5.832 13.015 11.141 1.00 90.12 186 GLN A CA 1
ATOM 1389 C C . GLN A 1 186 ? -4.825 11.915 10.779 1.00 90.12 186 GLN A C 1
ATOM 1391 O O . GLN A 1 186 ? -3.901 11.671 11.553 1.00 90.12 186 GLN A O 1
ATOM 1396 N N . VAL A 1 187 ? -4.956 11.286 9.602 1.00 92.50 187 VAL A N 1
ATOM 1397 C CA . VAL A 1 187 ? -4.028 10.247 9.121 1.00 92.50 187 VAL A CA 1
ATOM 1398 C C . VAL A 1 187 ? -2.594 10.766 9.097 1.00 92.50 187 VAL A C 1
ATOM 1400 O O . VAL A 1 187 ? -1.681 10.051 9.497 1.00 92.50 187 VAL A O 1
ATOM 1403 N N . MET A 1 188 ? -2.392 12.032 8.723 1.00 90.81 188 MET A N 1
ATOM 1404 C CA . MET A 1 188 ? -1.066 12.651 8.722 1.00 90.81 188 MET A CA 1
ATOM 1405 C C . MET A 1 188 ? -0.431 12.639 10.119 1.00 90.81 188 MET A C 1
ATOM 1407 O O . MET A 1 188 ? 0.711 12.215 10.272 1.00 90.81 188 MET A O 1
ATOM 1411 N N . ALA A 1 189 ? -1.174 13.073 11.140 1.00 89.19 189 ALA A N 1
ATOM 1412 C CA . ALA A 1 189 ? -0.663 13.133 12.508 1.00 89.19 189 ALA A CA 1
ATOM 1413 C C . ALA A 1 189 ? -0.360 11.735 13.073 1.00 89.19 189 ALA A C 1
ATOM 1415 O O . ALA A 1 189 ? 0.588 11.572 13.841 1.00 89.19 189 ALA A O 1
ATOM 1416 N N . LEU A 1 190 ? -1.146 10.727 12.685 1.00 92.06 190 LEU A N 1
ATOM 1417 C CA . LEU A 1 190 ? -0.922 9.335 13.076 1.00 92.06 190 LEU A CA 1
ATOM 1418 C C . LEU A 1 190 ? 0.326 8.751 12.385 1.00 92.06 190 LEU A C 1
ATOM 1420 O O . LEU A 1 190 ? 1.142 8.119 13.050 1.00 92.06 190 LEU A O 1
ATOM 1424 N N . LEU A 1 191 ? 0.527 9.021 11.088 1.00 91.50 191 LEU A N 1
ATOM 1425 C CA . LEU A 1 191 ? 1.706 8.578 10.328 1.00 91.50 191 LEU A CA 1
ATOM 1426 C C . LEU A 1 191 ? 3.018 9.161 10.871 1.00 91.50 191 LEU A C 1
ATOM 1428 O O . LEU A 1 191 ? 4.025 8.455 10.948 1.00 91.50 191 LEU A O 1
ATOM 1432 N N . GLU A 1 192 ? 3.013 10.436 11.268 1.00 88.62 192 GLU A N 1
ATOM 1433 C CA . GLU A 1 192 ? 4.190 11.103 11.841 1.00 88.62 192 GLU A CA 1
ATOM 1434 C C . GLU A 1 192 ? 4.633 10.475 13.171 1.00 88.62 192 GLU A C 1
ATOM 1436 O O . GLU A 1 192 ? 5.829 10.419 13.454 1.00 88.62 192 GLU A O 1
ATOM 1441 N N . ARG A 1 193 ? 3.682 9.978 13.970 1.00 87.38 193 ARG A N 1
ATOM 1442 C CA . ARG A 1 193 ? 3.933 9.365 15.286 1.00 87.38 193 ARG A CA 1
ATOM 1443 C C . ARG A 1 193 ? 4.229 7.868 15.215 1.00 87.38 193 ARG A C 1
ATOM 1445 O O . ARG A 1 193 ? 4.597 7.275 16.226 1.00 87.38 193 ARG A O 1
ATOM 1452 N N . LEU A 1 194 ? 4.047 7.250 14.049 1.00 90.50 194 LEU A N 1
ATOM 1453 C CA . LEU A 1 194 ? 4.166 5.809 13.897 1.00 90.50 194 LEU A CA 1
ATOM 1454 C C . LEU A 1 194 ? 5.647 5.374 13.943 1.00 90.50 194 LEU A C 1
ATOM 1456 O O . LEU A 1 194 ? 6.467 5.908 13.179 1.00 90.50 194 LEU A O 1
ATOM 1460 N N . PRO A 1 195 ? 6.020 4.408 14.804 1.00 90.31 195 PRO A N 1
ATOM 1461 C CA . PRO A 1 195 ? 7.390 3.915 14.865 1.00 90.31 195 PRO A CA 1
ATOM 1462 C C . PRO A 1 195 ? 7.772 3.156 13.578 1.00 90.31 195 PRO A C 1
ATOM 1464 O O . PRO A 1 195 ? 6.891 2.656 12.873 1.00 90.31 195 PRO A O 1
ATOM 1467 N N . PRO A 1 196 ? 9.075 3.033 13.255 1.00 87.75 196 PRO A N 1
ATOM 1468 C CA . PRO A 1 196 ? 9.537 2.417 12.006 1.00 87.75 196 PRO A CA 1
ATOM 1469 C C . PRO A 1 196 ? 9.005 0.999 11.758 1.00 87.75 196 PRO A C 1
ATOM 1471 O O . PRO A 1 196 ? 8.561 0.706 10.651 1.00 87.75 196 PRO A O 1
ATOM 1474 N N . ASN A 1 197 ? 8.969 0.147 12.789 1.00 88.56 197 ASN A N 1
ATOM 1475 C CA . ASN A 1 197 ? 8.454 -1.222 12.660 1.00 88.56 197 ASN A CA 1
ATOM 1476 C C . ASN A 1 197 ? 6.978 -1.224 12.237 1.00 88.56 197 ASN A C 1
ATOM 1478 O O . ASN A 1 197 ? 6.611 -1.896 11.281 1.00 88.56 197 ASN A O 1
ATOM 1482 N N . HIS A 1 198 ? 6.144 -0.385 12.858 1.00 91.75 198 HIS A N 1
ATOM 1483 C CA . HIS A 1 198 ? 4.729 -0.283 12.490 1.00 91.75 198 HIS A CA 1
ATOM 1484 C C . HIS A 1 198 ? 4.509 0.388 11.133 1.00 91.75 198 HIS A C 1
ATOM 1486 O O . HIS A 1 198 ? 3.498 0.125 10.496 1.00 91.75 198 HIS A O 1
ATOM 1492 N N . LYS A 1 199 ? 5.435 1.225 10.646 1.00 92.19 199 LYS A N 1
ATOM 1493 C CA . LYS A 1 199 ? 5.374 1.727 9.262 1.00 92.19 199 LYS A CA 1
ATOM 1494 C C . LYS A 1 199 ? 5.547 0.595 8.252 1.00 92.19 199 LYS A C 1
ATOM 1496 O O . LYS A 1 199 ? 4.850 0.597 7.242 1.00 92.19 199 LYS A O 1
ATOM 1501 N N . ARG A 1 200 ? 6.435 -0.366 8.528 1.00 92.44 200 ARG A N 1
ATOM 1502 C CA . ARG A 1 200 ? 6.593 -1.564 7.694 1.00 92.44 200 ARG A CA 1
ATOM 1503 C C . ARG A 1 200 ? 5.318 -2.410 7.702 1.00 92.44 200 ARG A C 1
ATOM 1505 O O . ARG A 1 200 ? 4.817 -2.723 6.629 1.00 92.44 200 ARG A O 1
ATOM 1512 N N . GLU A 1 201 ? 4.760 -2.682 8.881 1.00 92.50 201 GLU A N 1
ATOM 1513 C CA . GLU A 1 201 ? 3.497 -3.431 9.024 1.00 92.50 201 GLU A CA 1
ATOM 1514 C C . GLU A 1 201 ? 2.314 -2.725 8.353 1.00 92.50 201 GLU A C 1
ATOM 1516 O O . GLU A 1 201 ? 1.502 -3.345 7.669 1.00 92.50 201 GLU A O 1
ATOM 1521 N N . LEU A 1 202 ? 2.233 -1.399 8.492 1.00 94.88 202 LEU A N 1
ATOM 1522 C CA . LEU A 1 202 ? 1.224 -0.601 7.808 1.00 94.88 202 LEU A CA 1
ATOM 1523 C C . LEU A 1 202 ? 1.341 -0.772 6.295 1.00 94.88 202 LEU A C 1
ATOM 1525 O O . LEU A 1 202 ? 0.333 -0.999 5.640 1.00 94.88 202 LEU A O 1
ATOM 1529 N N . VAL A 1 203 ? 2.552 -0.668 5.744 1.00 94.88 203 VAL A N 1
ATOM 1530 C CA . VAL A 1 203 ? 2.787 -0.830 4.307 1.00 94.88 203 VAL A CA 1
ATOM 1531 C C . VAL A 1 203 ? 2.420 -2.233 3.842 1.00 94.88 203 VAL A C 1
ATOM 1533 O O . VAL A 1 203 ? 1.742 -2.341 2.828 1.00 94.88 203 VAL A O 1
ATOM 1536 N N . ALA A 1 204 ? 2.791 -3.282 4.578 1.00 92.12 204 ALA A N 1
ATOM 1537 C CA . ALA A 1 204 ? 2.368 -4.645 4.262 1.00 92.12 204 ALA A CA 1
ATOM 1538 C C . ALA A 1 204 ? 0.833 -4.745 4.190 1.00 92.12 204 ALA A C 1
ATOM 1540 O O . ALA A 1 204 ? 0.290 -5.248 3.208 1.00 92.12 204 ALA A O 1
ATOM 1541 N N . HIS A 1 205 ? 0.126 -4.145 5.155 1.00 92.81 205 HIS A N 1
ATOM 1542 C CA . HIS A 1 205 ? -1.339 -4.068 5.141 1.00 92.81 205 HIS A CA 1
ATOM 1543 C C . HIS A 1 205 ? -1.899 -3.342 3.908 1.00 92.81 205 HIS A C 1
ATOM 1545 O O . HIS A 1 205 ? -2.898 -3.790 3.350 1.00 92.81 205 HIS A O 1
ATOM 1551 N N . LEU A 1 206 ? -1.258 -2.269 3.423 1.00 94.12 206 LEU A N 1
ATOM 1552 C CA . LEU A 1 206 ? -1.713 -1.560 2.212 1.00 94.12 206 LEU A CA 1
ATOM 1553 C C . LEU A 1 206 ? -1.769 -2.466 0.976 1.00 94.12 206 LEU A C 1
ATOM 1555 O O . LEU A 1 206 ? -2.606 -2.243 0.106 1.00 94.12 206 LEU A O 1
ATOM 1559 N N . PHE A 1 207 ? -0.879 -3.456 0.886 1.00 92.56 207 PHE A N 1
ATOM 1560 C CA . PHE A 1 207 ? -0.837 -4.399 -0.233 1.00 92.56 207 PHE A CA 1
ATOM 1561 C C . PHE A 1 207 ? -1.903 -5.497 -0.106 1.00 92.56 207 PHE A C 1
ATOM 1563 O O . PHE A 1 207 ? -2.311 -6.060 -1.120 1.00 92.56 207 PHE A O 1
ATOM 1570 N N . CYS A 1 208 ? -2.404 -5.754 1.105 1.00 89.12 208 CYS A N 1
ATOM 1571 C CA . CYS A 1 208 ? -3.497 -6.695 1.359 1.00 89.12 208 CYS A CA 1
ATOM 1572 C C . CYS A 1 208 ? -4.886 -6.088 1.107 1.00 89.12 208 CYS A C 1
ATOM 1574 O O . CYS A 1 208 ? -5.842 -6.814 0.836 1.00 89.12 208 CYS A O 1
ATOM 1576 N N . VAL A 1 209 ? -5.025 -4.762 1.207 1.00 89.62 209 VAL A N 1
ATOM 1577 C CA . VAL A 1 209 ? -6.292 -4.073 0.931 1.00 89.62 209 VAL A CA 1
ATOM 1578 C C . VAL A 1 209 ? -6.566 -4.089 -0.568 1.00 89.62 209 VAL A C 1
ATOM 1580 O O . VAL A 1 209 ? -5.693 -3.735 -1.357 1.00 89.62 209 VAL A O 1
ATOM 1583 N N . ARG A 1 210 ? -7.795 -4.442 -0.966 1.00 88.31 210 ARG A N 1
ATOM 1584 C CA . ARG A 1 210 ? -8.259 -4.353 -2.357 1.00 88.31 210 ARG A CA 1
ATOM 1585 C C . ARG A 1 210 ? -8.706 -2.916 -2.661 1.00 88.31 210 ARG A C 1
ATOM 1587 O O . ARG A 1 210 ? -9.795 -2.534 -2.240 1.00 88.31 210 ARG A O 1
ATOM 1594 N N . PRO A 1 211 ? -7.916 -2.111 -3.393 1.00 90.88 211 PRO A N 1
ATOM 1595 C CA . PRO A 1 211 ? -8.276 -0.728 -3.674 1.00 90.88 211 PRO A CA 1
ATOM 1596 C C . PRO A 1 211 ? -9.352 -0.647 -4.760 1.00 90.88 211 PRO A C 1
ATOM 1598 O O . PRO A 1 211 ? -9.469 -1.537 -5.608 1.00 90.88 211 PRO A O 1
ATOM 1601 N N . HIS A 1 212 ? -10.081 0.466 -4.785 1.00 93.06 212 HIS A N 1
ATOM 1602 C CA . HIS A 1 212 ? -10.951 0.828 -5.900 1.00 93.06 212 HIS A CA 1
ATOM 1603 C C . HIS A 1 212 ? -10.145 1.013 -7.200 1.00 93.06 212 HIS A C 1
ATOM 1605 O O . HIS A 1 212 ? -8.973 1.397 -7.167 1.00 93.06 212 HIS A O 1
ATOM 1611 N N . SER A 1 213 ? -10.763 0.799 -8.366 1.00 90.62 213 SER A N 1
ATOM 1612 C CA . SER A 1 213 ? -10.095 0.940 -9.674 1.00 90.62 213 SER A CA 1
ATOM 1613 C C . SER A 1 213 ? -9.465 2.321 -9.876 1.00 90.62 213 SER A C 1
ATOM 1615 O O . SER A 1 213 ? -8.339 2.427 -10.360 1.00 90.62 213 SER A O 1
ATOM 1617 N N . ASP A 1 214 ? -10.143 3.378 -9.431 1.00 92.25 214 ASP A N 1
ATOM 1618 C CA . ASP A 1 214 ? -9.665 4.763 -9.556 1.00 92.25 214 ASP A CA 1
ATOM 1619 C C . ASP A 1 214 ? -8.333 4.990 -8.835 1.00 92.25 214 ASP A C 1
ATOM 1621 O O . ASP A 1 214 ? -7.503 5.794 -9.266 1.00 92.25 214 ASP A O 1
ATOM 1625 N N . PHE A 1 215 ? -8.099 4.262 -7.740 1.00 94.19 215 PHE A N 1
ATOM 1626 C CA . PHE A 1 215 ? -6.834 4.324 -7.025 1.00 94.19 215 PHE A CA 1
ATOM 1627 C C . PHE A 1 215 ? -5.678 3.828 -7.904 1.00 94.19 215 PHE A C 1
ATOM 1629 O O . PHE A 1 215 ? -4.627 4.470 -7.964 1.00 94.19 215 PHE A O 1
ATOM 1636 N N . PHE A 1 216 ? -5.876 2.733 -8.644 1.00 91.88 216 PHE A N 1
ATOM 1637 C CA . PHE A 1 216 ? -4.870 2.237 -9.583 1.00 91.88 216 PHE A CA 1
ATOM 1638 C C . PHE A 1 216 ? -4.610 3.226 -10.719 1.00 91.88 216 PHE A C 1
ATOM 1640 O O . PHE A 1 216 ? -3.450 3.415 -11.084 1.00 91.88 216 PHE A O 1
ATOM 1647 N N . CYS A 1 217 ? -5.639 3.925 -11.209 1.00 91.62 217 CYS A N 1
ATOM 1648 C CA . CYS A 1 217 ? -5.462 5.000 -12.187 1.00 91.62 2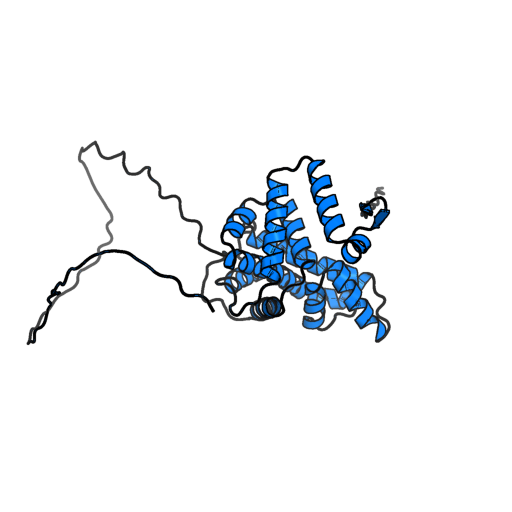17 CYS A CA 1
ATOM 1649 C C . CYS A 1 217 ? -4.534 6.101 -11.648 1.00 91.62 217 CYS A C 1
ATOM 1651 O O . CYS A 1 217 ? -3.606 6.518 -12.342 1.00 91.62 217 CYS A O 1
ATOM 1653 N N . ILE A 1 218 ? -4.718 6.528 -10.392 1.00 93.75 218 ILE A N 1
ATOM 1654 C CA . ILE A 1 218 ? -3.838 7.514 -9.742 1.00 93.75 218 ILE A CA 1
ATOM 1655 C C . ILE A 1 218 ? -2.393 7.002 -9.687 1.00 93.75 218 ILE A C 1
ATOM 1657 O O . ILE A 1 218 ? -1.468 7.717 -10.086 1.00 93.75 218 ILE A O 1
ATOM 1661 N N . VAL A 1 219 ? -2.187 5.768 -9.214 1.00 95.56 219 VAL A N 1
ATOM 1662 C CA . VAL A 1 219 ? -0.850 5.159 -9.115 1.00 95.56 219 VAL A CA 1
ATOM 1663 C C . VAL A 1 219 ? -0.190 5.082 -10.488 1.00 95.56 219 VAL A C 1
ATOM 1665 O O . VAL A 1 219 ? 0.957 5.502 -10.631 1.00 95.56 219 VAL A O 1
ATOM 1668 N N . GLN A 1 220 ? -0.909 4.609 -11.506 1.00 93.19 220 GLN A N 1
ATOM 1669 C CA . GLN A 1 220 ? -0.396 4.453 -12.864 1.00 93.19 220 GLN A CA 1
ATOM 1670 C C . GLN A 1 220 ? -0.023 5.800 -13.491 1.00 93.19 220 GLN A C 1
ATOM 1672 O O . GLN A 1 220 ? 1.072 5.929 -14.043 1.00 93.19 220 GLN A O 1
ATOM 1677 N N . VAL A 1 221 ? -0.874 6.823 -13.363 1.00 92.19 221 VAL A N 1
ATOM 1678 C CA . VAL A 1 221 ? -0.597 8.179 -13.871 1.00 92.19 221 VAL A CA 1
ATOM 1679 C C . VAL A 1 221 ? 0.658 8.757 -13.218 1.00 92.19 221 VAL A C 1
ATOM 1681 O O . VAL A 1 221 ? 1.566 9.223 -13.907 1.00 92.19 221 VAL A O 1
ATOM 1684 N N . VAL A 1 222 ? 0.758 8.694 -11.889 1.00 93.31 222 VAL A N 1
ATOM 1685 C CA . VAL A 1 222 ? 1.917 9.238 -11.163 1.00 93.31 222 VAL A CA 1
ATOM 1686 C C . VAL A 1 222 ? 3.188 8.441 -11.457 1.00 93.31 222 VAL A C 1
ATOM 1688 O O . VAL A 1 222 ? 4.275 9.010 -11.589 1.00 93.31 222 VAL A O 1
ATOM 1691 N N . PHE A 1 223 ? 3.073 7.121 -11.570 1.00 94.06 223 PHE A N 1
ATOM 1692 C CA . PHE A 1 223 ? 4.206 6.252 -11.838 1.00 94.06 223 PHE A CA 1
ATOM 1693 C C . PHE A 1 223 ? 4.788 6.475 -13.241 1.00 94.06 223 PHE A C 1
ATOM 1695 O O . PHE A 1 223 ? 6.012 6.559 -13.375 1.00 94.06 223 PHE A O 1
ATOM 1702 N N . THR A 1 224 ? 3.928 6.583 -14.258 1.00 91.06 224 THR A N 1
ATOM 1703 C CA . THR A 1 224 ? 4.322 6.722 -15.671 1.00 91.06 224 THR A CA 1
ATOM 1704 C C . THR A 1 224 ? 4.675 8.153 -16.072 1.00 91.06 224 THR A C 1
ATOM 1706 O O . THR A 1 224 ? 5.384 8.345 -17.063 1.00 91.06 224 THR A O 1
ATOM 1709 N N . SER A 1 225 ? 4.241 9.154 -15.300 1.00 87.50 225 SER A N 1
ATOM 1710 C CA . SER A 1 225 ? 4.558 10.553 -15.574 1.00 87.50 225 SER A CA 1
ATOM 1711 C C . SER A 1 225 ? 6.070 10.798 -15.591 1.00 87.50 225 SER A C 1
ATOM 1713 O O . SER A 1 225 ? 6.799 10.490 -14.642 1.00 87.50 225 SER A O 1
ATOM 1715 N N . LYS A 1 226 ? 6.537 11.383 -16.699 1.00 80.00 226 LYS A N 1
ATOM 1716 C CA . LYS A 1 226 ? 7.915 11.865 -16.883 1.00 80.00 226 LYS A CA 1
ATOM 1717 C C . LYS A 1 226 ? 8.042 13.363 -16.607 1.00 80.00 226 LYS A C 1
ATOM 1719 O O . LYS A 1 226 ? 9.151 13.896 -16.616 1.00 80.00 226 LYS A O 1
ATOM 1724 N N . GLU A 1 227 ? 6.920 14.045 -16.396 1.00 77.88 227 GLU A N 1
ATOM 1725 C CA . GLU A 1 227 ? 6.887 15.491 -16.242 1.00 77.88 227 GLU A CA 1
ATOM 1726 C C . GLU A 1 227 ? 7.497 15.912 -14.912 1.00 77.88 227 GLU A C 1
ATOM 1728 O O . GLU A 1 227 ? 7.269 15.301 -13.864 1.00 77.88 227 GLU A O 1
ATOM 1733 N N . ARG A 1 228 ? 8.263 17.006 -14.947 1.00 77.69 228 ARG A N 1
ATOM 1734 C CA . ARG A 1 228 ? 8.729 17.630 -13.717 1.00 77.69 228 ARG A CA 1
ATOM 1735 C C . ARG A 1 228 ? 7.523 18.263 -13.016 1.00 77.69 228 ARG A C 1
ATOM 1737 O O . ARG A 1 228 ? 6.895 19.150 -13.594 1.00 77.69 228 ARG A O 1
ATOM 1744 N N . PRO A 1 229 ? 7.231 17.891 -11.762 1.00 79.44 229 PRO A N 1
ATOM 1745 C CA . PRO A 1 229 ? 6.105 18.457 -11.037 1.00 79.44 229 PRO A CA 1
ATOM 1746 C C . PRO A 1 229 ? 6.268 19.969 -10.868 1.00 79.44 229 PRO A C 1
ATOM 1748 O O . PRO A 1 229 ? 7.358 20.456 -10.558 1.00 79.44 229 PRO A O 1
ATOM 1751 N N . GLN A 1 230 ? 5.170 20.711 -11.029 1.00 72.38 230 GLN A N 1
ATOM 1752 C CA . GLN A 1 230 ? 5.177 22.178 -10.941 1.00 72.38 230 GLN A CA 1
ATOM 1753 C C . GLN A 1 230 ? 5.592 22.694 -9.553 1.00 72.38 230 GLN A C 1
ATOM 1755 O O . GLN A 1 230 ? 6.098 23.804 -9.408 1.00 72.38 230 GLN A O 1
ATOM 1760 N N . THR A 1 231 ? 5.408 21.881 -8.512 1.00 72.44 231 THR A N 1
ATOM 1761 C CA . THR A 1 231 ? 5.783 22.217 -7.140 1.00 72.44 231 THR A CA 1
ATOM 1762 C C . THR A 1 231 ? 7.064 21.511 -6.719 1.00 72.44 231 THR A C 1
ATOM 1764 O O . THR A 1 231 ? 7.227 20.311 -6.917 1.00 72.44 231 THR A O 1
ATOM 1767 N N . LYS A 1 232 ? 7.958 22.257 -6.061 1.00 68.81 232 LYS A N 1
ATOM 1768 C CA . LYS A 1 232 ? 9.167 21.718 -5.416 1.00 68.81 232 LYS A CA 1
ATOM 1769 C C . LYS A 1 232 ? 8.897 21.174 -4.006 1.00 68.81 232 LYS A C 1
ATOM 1771 O O . LYS A 1 232 ? 9.834 20.830 -3.296 1.00 68.81 232 LYS A O 1
ATOM 1776 N N . ARG A 1 233 ? 7.640 21.167 -3.543 1.00 74.44 233 ARG A N 1
ATOM 1777 C CA . ARG A 1 233 ? 7.304 20.696 -2.192 1.00 74.44 233 ARG A CA 1
ATOM 1778 C C . ARG A 1 233 ? 7.391 19.171 -2.139 1.00 74.44 233 ARG A C 1
ATOM 1780 O O . ARG A 1 233 ? 6.573 18.491 -2.743 1.00 74.44 233 ARG A O 1
ATOM 1787 N N . CYS A 1 234 ? 8.328 18.660 -1.350 1.00 71.50 234 CYS A N 1
ATOM 1788 C CA . CYS A 1 234 ? 8.569 17.228 -1.153 1.00 71.50 234 CYS A CA 1
ATOM 1789 C C . CYS A 1 234 ? 7.795 16.656 0.048 1.00 71.50 234 CYS A C 1
ATOM 1791 O O . CYS A 1 234 ? 8.333 15.825 0.770 1.00 71.50 234 CYS A O 1
ATOM 1793 N N . ARG A 1 235 ? 6.565 17.130 0.297 1.00 82.56 235 ARG A N 1
ATOM 1794 C CA . ARG A 1 235 ? 5.741 16.672 1.427 1.00 82.56 235 ARG A CA 1
ATOM 1795 C C . ARG A 1 235 ? 4.289 16.458 1.025 1.00 82.56 235 ARG A C 1
ATOM 1797 O O . ARG A 1 235 ? 3.704 17.343 0.385 1.00 82.56 235 ARG A O 1
ATOM 1804 N N . ILE A 1 236 ? 3.716 15.334 1.449 1.00 82.94 236 ILE A N 1
ATOM 1805 C CA . ILE A 1 236 ? 2.282 15.054 1.318 1.00 82.94 236 ILE A CA 1
ATOM 1806 C C . ILE A 1 236 ? 1.542 15.851 2.401 1.00 82.94 236 ILE A C 1
ATOM 1808 O O . ILE A 1 236 ? 2.008 15.925 3.531 1.00 82.94 236 ILE A O 1
ATOM 1812 N N . GLY A 1 237 ? 0.413 16.485 2.064 1.00 72.25 237 GLY A N 1
ATOM 1813 C CA . GLY A 1 237 ? -0.410 17.262 3.006 1.00 72.25 237 GLY A CA 1
ATOM 1814 C C . GLY A 1 237 ? 0.123 18.667 3.370 1.00 72.25 237 GLY A C 1
ATOM 1815 O O . GLY A 1 237 ? 1.022 19.208 2.709 1.00 72.25 237 GLY A O 1
ATOM 1816 N N . PRO A 1 238 ? -0.480 19.353 4.362 1.00 64.50 238 PRO A N 1
ATOM 1817 C CA . PRO A 1 238 ? -0.095 20.713 4.743 1.00 64.50 238 PRO A CA 1
ATOM 1818 C C . PRO A 1 238 ? 1.354 20.796 5.258 1.00 64.50 238 PRO A C 1
ATOM 1820 O O . PRO A 1 238 ? 1.889 19.872 5.868 1.00 64.50 238 PRO A O 1
ATOM 1823 N N . ALA A 1 239 ? 2.022 21.921 4.973 1.00 55.25 239 ALA A N 1
ATOM 1824 C CA . ALA A 1 239 ? 3.378 22.157 5.469 1.00 55.25 239 ALA A CA 1
ATOM 1825 C C . ALA A 1 239 ? 3.356 22.250 7.007 1.00 55.25 239 ALA A C 1
ATOM 1827 O O . ALA A 1 239 ? 2.401 22.819 7.546 1.00 55.25 239 ALA A O 1
ATOM 1828 N N . PRO A 1 240 ? 4.382 21.741 7.712 1.00 51.91 240 PRO A N 1
ATOM 1829 C CA . PRO A 1 240 ? 4.457 21.910 9.155 1.00 51.91 240 PRO A CA 1
ATOM 1830 C C . PRO A 1 240 ? 4.469 23.411 9.455 1.00 51.91 240 PRO A C 1
ATOM 1832 O O . PRO A 1 240 ? 5.284 24.164 8.911 1.00 51.91 240 PRO A O 1
ATOM 1835 N N . ARG A 1 241 ? 3.504 23.873 10.256 1.00 54.12 241 ARG A N 1
ATOM 1836 C CA . ARG A 1 241 ? 3.455 25.273 10.682 1.00 54.12 241 ARG A CA 1
ATOM 1837 C C . ARG A 1 241 ? 4.697 25.509 11.533 1.00 54.12 241 ARG A C 1
ATOM 1839 O O . ARG A 1 241 ? 4.876 24.826 12.537 1.00 54.12 241 ARG A O 1
ATOM 1846 N N . LYS A 1 242 ? 5.562 26.448 11.131 1.00 47.72 242 LYS A N 1
ATOM 1847 C CA . LYS A 1 242 ? 6.655 26.888 12.004 1.00 47.72 242 LYS A CA 1
ATOM 1848 C C . LYS A 1 242 ? 6.030 27.341 13.329 1.00 47.72 242 LYS A C 1
ATOM 1850 O O . LYS A 1 242 ? 5.065 28.113 13.269 1.00 47.72 242 LYS A O 1
ATOM 1855 N N . PRO A 1 243 ? 6.522 26.883 14.491 1.00 50.31 243 PRO A N 1
ATOM 1856 C CA . PRO A 1 243 ? 6.104 27.466 15.753 1.00 50.31 243 PRO A CA 1
ATOM 1857 C C . PRO A 1 243 ? 6.386 28.966 15.670 1.00 50.31 243 PRO A C 1
ATOM 1859 O O . PRO A 1 243 ? 7.490 29.397 15.335 1.00 50.31 243 PRO A O 1
ATOM 1862 N N . ARG A 1 244 ? 5.341 29.772 15.855 1.00 47.69 244 ARG A N 1
ATOM 1863 C CA . ARG A 1 244 ? 5.475 31.222 15.941 1.00 47.69 244 ARG A CA 1
ATOM 1864 C C . ARG A 1 244 ? 6.240 31.477 17.235 1.00 47.69 244 ARG A C 1
ATOM 1866 O O . ARG A 1 244 ? 5.652 31.313 18.298 1.00 47.69 244 ARG A O 1
ATOM 1873 N N . ASN A 1 245 ? 7.531 31.805 17.142 1.00 46.97 245 ASN A N 1
ATOM 1874 C CA . ASN A 1 245 ? 8.332 32.226 18.291 1.00 46.97 245 ASN A CA 1
ATOM 1875 C C . ASN A 1 245 ? 7.570 33.346 19.005 1.00 46.97 245 ASN A C 1
ATOM 1877 O O . ASN A 1 245 ? 7.430 34.448 18.476 1.00 46.97 245 ASN A O 1
ATOM 1881 N N . ARG A 1 246 ? 7.017 33.034 20.177 1.00 50.06 246 ARG A N 1
ATOM 1882 C CA . ARG A 1 246 ? 6.284 33.968 21.041 1.00 50.06 246 ARG A CA 1
ATOM 1883 C C . ARG A 1 246 ? 7.207 34.590 22.095 1.00 50.06 246 ARG A C 1
ATOM 1885 O O . ARG A 1 246 ? 6.744 35.066 23.119 1.00 50.06 246 ARG A O 1
ATOM 1892 N N . GLU A 1 247 ? 8.511 34.580 21.831 1.00 45.88 247 GLU A N 1
ATOM 1893 C CA . GLU A 1 247 ? 9.559 35.054 22.744 1.00 45.88 247 GLU A CA 1
ATOM 1894 C C . GLU A 1 247 ? 10.034 36.485 22.429 1.00 45.88 247 GLU A C 1
ATOM 1896 O O . GLU A 1 247 ? 10.892 37.014 23.120 1.00 45.88 247 GLU A O 1
ATOM 1901 N N . GLY A 1 248 ? 9.451 37.155 21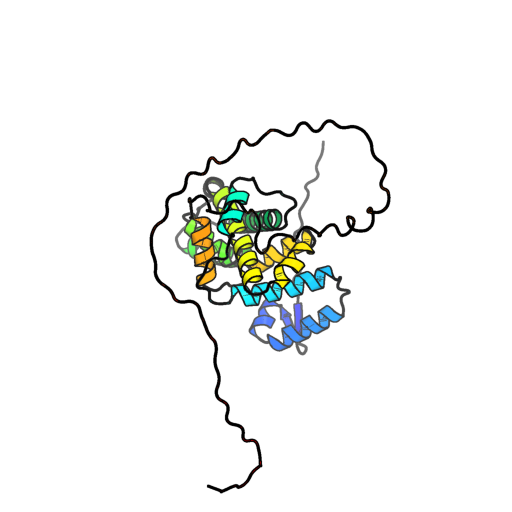.428 1.00 46.53 248 GLY A N 1
ATOM 1902 C CA . GLY A 1 248 ? 9.824 38.527 21.050 1.00 46.53 248 GLY A CA 1
ATOM 1903 C C . GLY A 1 248 ? 9.097 39.657 21.793 1.00 46.53 248 GLY A C 1
ATOM 1904 O O . GLY A 1 248 ? 9.365 40.815 21.509 1.00 46.53 248 GLY A O 1
ATOM 1905 N N . GLU A 1 249 ? 8.171 39.362 22.711 1.00 44.72 249 GLU A N 1
ATOM 1906 C CA . GLU A 1 249 ? 7.253 40.367 23.292 1.00 44.72 249 GLU A CA 1
ATOM 1907 C C . GLU A 1 249 ? 7.527 40.687 24.777 1.00 44.72 249 GLU A C 1
ATOM 1909 O O . GLU A 1 249 ? 6.663 41.205 25.479 1.00 44.72 249 GLU A O 1
ATOM 1914 N N . ARG A 1 250 ? 8.735 40.380 25.278 1.00 44.69 250 ARG A N 1
ATOM 1915 C CA . ARG A 1 250 ? 9.179 40.739 26.645 1.00 44.69 250 ARG A CA 1
ATOM 1916 C C . ARG A 1 250 ? 10.562 41.397 26.733 1.00 44.69 250 ARG A C 1
ATOM 1918 O O . ARG A 1 250 ? 11.111 41.503 27.822 1.00 44.69 250 ARG A O 1
ATOM 1925 N N . ALA A 1 251 ? 11.113 41.876 25.622 1.00 40.28 251 ALA A N 1
ATOM 1926 C CA . ALA A 1 251 ? 12.355 42.651 25.617 1.00 40.28 251 ALA A CA 1
ATOM 1927 C C . ALA A 1 251 ? 12.110 44.014 24.957 1.00 40.28 251 ALA A C 1
ATOM 1929 O O . ALA A 1 251 ? 12.581 44.288 23.860 1.00 40.28 251 ALA A O 1
ATOM 1930 N N . ALA A 1 252 ? 11.295 44.844 25.605 1.00 44.81 252 ALA A N 1
ATOM 1931 C CA . ALA A 1 252 ? 11.063 46.225 25.196 1.00 44.81 252 ALA A CA 1
ATOM 1932 C C . ALA A 1 252 ? 10.922 47.125 26.429 1.00 44.81 252 ALA A C 1
ATOM 1934 O O . ALA A 1 252 ? 9.902 47.776 26.605 1.00 44.81 252 ALA A O 1
ATOM 1935 N N . THR A 1 253 ? 11.944 47.142 27.286 1.00 40.50 253 THR A N 1
ATOM 1936 C CA . THR A 1 253 ? 12.189 48.229 28.248 1.00 40.50 253 THR A CA 1
ATOM 1937 C C . THR A 1 253 ? 13.672 48.273 28.601 1.00 40.50 253 THR A C 1
ATOM 1939 O O . THR A 1 253 ? 14.067 47.776 29.649 1.00 40.50 253 THR A O 1
ATOM 1942 N N . THR A 1 254 ? 14.475 48.860 27.718 1.00 34.69 254 THR A N 1
ATOM 1943 C CA . THR A 1 254 ? 15.603 49.722 28.100 1.00 34.69 254 THR A CA 1
ATOM 1944 C C . THR A 1 254 ? 16.047 50.485 26.859 1.00 34.69 254 THR A C 1
ATOM 1946 O O . THR A 1 254 ? 16.560 49.920 25.898 1.00 34.69 254 THR A O 1
ATOM 1949 N N . ILE A 1 255 ? 15.742 51.777 26.872 1.00 45.12 255 ILE A N 1
ATOM 1950 C CA . ILE A 1 255 ? 16.368 52.796 26.037 1.00 45.12 255 ILE A CA 1
ATOM 1951 C C . ILE A 1 255 ? 17.713 53.081 26.698 1.00 45.12 255 ILE A C 1
ATOM 1953 O O . ILE A 1 255 ? 17.683 53.416 27.874 1.00 45.12 255 ILE A O 1
ATOM 1957 N N . GLU A 1 256 ? 18.824 52.947 25.974 1.00 37.06 256 GLU A N 1
ATOM 1958 C CA . GLU A 1 256 ? 19.931 53.915 25.970 1.00 37.06 256 GLU A CA 1
ATOM 1959 C C . GLU A 1 256 ? 20.657 53.827 24.618 1.00 37.06 256 GLU A C 1
ATOM 1961 O O . GLU A 1 256 ? 20.799 52.757 24.019 1.00 37.06 256 GLU A O 1
ATOM 1966 N N . GLU A 1 257 ? 20.993 55.006 24.113 1.00 39.34 257 GLU A N 1
ATOM 1967 C CA . GLU A 1 257 ? 21.667 55.306 22.855 1.00 39.34 257 GLU A CA 1
ATOM 1968 C C . GLU A 1 257 ? 23.164 54.966 22.977 1.00 39.34 257 GLU A C 1
ATOM 1970 O O . GLU A 1 257 ? 23.742 55.198 24.031 1.00 39.34 257 GLU A O 1
ATOM 1975 N N . ASP A 1 258 ? 23.801 54.391 21.951 1.00 33.97 258 ASP A N 1
ATOM 1976 C CA . ASP A 1 258 ? 24.754 55.122 21.098 1.00 33.97 258 ASP A CA 1
ATOM 1977 C C . ASP A 1 258 ? 25.441 54.214 20.048 1.00 33.97 258 ASP A C 1
ATOM 1979 O O . ASP A 1 258 ? 25.605 53.007 20.219 1.00 33.97 258 ASP A O 1
ATOM 1983 N N . GLU A 1 259 ? 25.834 54.867 18.957 1.00 33.44 259 GLU A N 1
ATOM 1984 C CA . GLU A 1 259 ? 26.740 54.487 17.862 1.00 33.44 259 GLU A CA 1
ATOM 1985 C C . GLU A 1 259 ? 26.416 53.335 16.873 1.00 33.44 259 GLU A C 1
ATOM 1987 O O . GLU A 1 259 ? 26.411 52.129 17.120 1.00 33.44 259 GLU A O 1
ATOM 1992 N N . GLN A 1 260 ? 26.237 53.787 15.631 1.00 39.94 260 GLN A N 1
ATOM 1993 C CA . GLN A 1 260 ? 26.136 53.077 14.354 1.00 39.94 260 GLN A CA 1
ATOM 1994 C C . GLN A 1 260 ? 27.547 52.683 13.815 1.00 39.94 260 GLN A C 1
ATOM 1996 O O . GLN A 1 260 ? 28.526 53.262 14.272 1.00 39.94 260 GLN A O 1
ATOM 2001 N N . PRO A 1 261 ? 27.711 51.788 12.799 1.00 41.31 261 PRO A N 1
ATOM 2002 C CA . PRO A 1 261 ? 27.056 51.946 11.500 1.00 41.31 261 PRO A CA 1
ATOM 2003 C C . PRO A 1 261 ? 26.476 50.679 10.855 1.00 41.31 261 PRO A C 1
ATOM 2005 O O . PRO A 1 261 ? 27.119 49.657 10.615 1.00 41.31 261 PRO A O 1
ATOM 2008 N N . CYS A 1 262 ? 25.228 50.847 10.420 1.00 31.75 262 CYS A N 1
ATOM 2009 C CA . CYS A 1 262 ? 24.522 49.991 9.483 1.00 31.75 262 CYS A CA 1
ATOM 2010 C C . CYS A 1 262 ? 25.110 50.110 8.067 1.00 31.75 262 CYS A C 1
ATOM 2012 O O . CYS A 1 262 ? 24.981 51.149 7.420 1.00 31.75 262 CYS A O 1
ATOM 2014 N N . LYS A 1 263 ? 25.610 49.009 7.492 1.00 36.16 263 LYS A N 1
ATOM 2015 C CA . LYS A 1 263 ? 25.755 48.881 6.030 1.00 36.16 263 LYS A CA 1
ATOM 2016 C C . LYS A 1 263 ? 24.385 48.608 5.395 1.00 36.16 263 LYS A C 1
ATOM 2018 O O . LYS A 1 263 ? 24.055 47.481 5.033 1.00 36.16 263 LYS A O 1
ATOM 2023 N N . ARG A 1 264 ? 23.567 49.657 5.257 1.00 34.81 264 ARG A N 1
ATOM 2024 C CA . ARG A 1 264 ? 22.359 49.646 4.416 1.00 34.81 264 ARG A CA 1
ATOM 2025 C C . ARG A 1 264 ? 22.7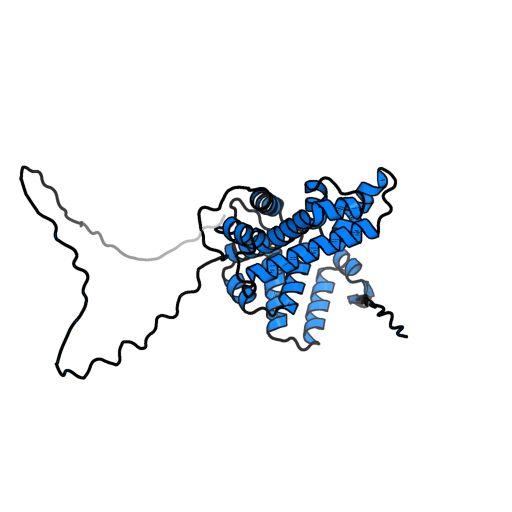67 49.770 2.948 1.00 34.81 264 ARG A C 1
ATOM 2027 O O . ARG A 1 264 ?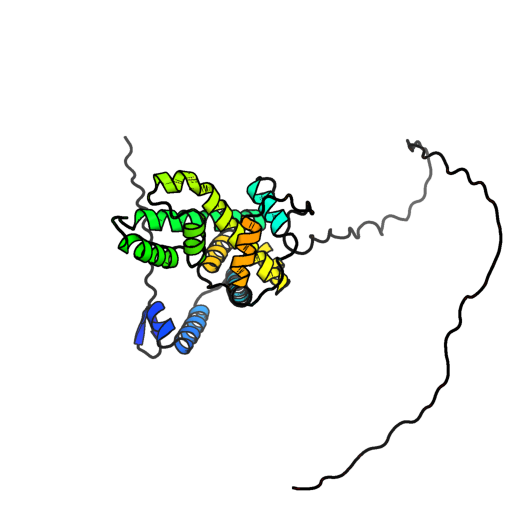 23.228 50.816 2.503 1.00 34.81 264 ARG A O 1
ATOM 2034 N N . ARG A 1 265 ? 22.554 48.705 2.171 1.00 35.94 265 ARG A N 1
ATOM 2035 C CA . ARG A 1 265 ? 22.603 48.763 0.705 1.00 35.94 265 ARG A CA 1
ATOM 2036 C C . ARG A 1 265 ? 21.394 49.570 0.224 1.00 35.94 265 ARG A C 1
ATOM 2038 O O . ARG A 1 265 ? 20.252 49.139 0.367 1.00 35.94 265 ARG A O 1
ATOM 2045 N N . ALA A 1 266 ? 21.674 50.765 -0.281 1.00 32.97 266 ALA A N 1
ATOM 2046 C CA . ALA A 1 266 ? 20.706 51.733 -0.770 1.00 32.97 266 ALA A CA 1
ATOM 2047 C C . ALA A 1 266 ? 19.845 51.171 -1.916 1.00 32.97 266 ALA A C 1
ATOM 2049 O O . ALA A 1 266 ? 20.367 50.672 -2.913 1.00 32.97 266 ALA A O 1
ATOM 2050 N N . ARG A 1 267 ? 18.520 51.317 -1.801 1.00 39.03 267 ARG A N 1
ATOM 2051 C CA . ARG A 1 267 ? 17.623 51.398 -2.960 1.00 39.03 267 ARG A CA 1
ATOM 2052 C C . ARG A 1 267 ? 17.523 52.870 -3.349 1.00 39.03 267 ARG A C 1
ATOM 2054 O O . ARG A 1 267 ? 17.140 53.689 -2.519 1.00 39.03 267 ARG A O 1
ATOM 2061 N N . ARG A 1 268 ? 17.899 53.194 -4.587 1.00 31.36 268 ARG A N 1
ATOM 2062 C CA . ARG A 1 268 ? 17.652 54.506 -5.199 1.00 31.36 268 ARG A CA 1
ATOM 2063 C C . ARG A 1 268 ? 16.207 54.606 -5.723 1.00 31.36 268 ARG A C 1
ATOM 2065 O O . ARG A 1 268 ? 15.588 53.566 -5.952 1.00 31.36 268 ARG A O 1
ATOM 2072 N N . PRO A 1 269 ? 15.674 55.835 -5.846 1.00 34.25 269 PRO A N 1
ATOM 2073 C CA . PRO A 1 269 ? 14.252 56.136 -5.725 1.00 34.25 269 PRO A CA 1
ATOM 2074 C C . PRO A 1 269 ? 13.522 56.202 -7.068 1.00 34.25 269 PRO A C 1
ATOM 2076 O O . PRO A 1 269 ? 14.123 56.419 -8.117 1.00 34.25 269 PRO A O 1
ATOM 2079 N N . LEU A 1 270 ? 12.200 56.060 -6.973 1.00 34.94 270 LEU A N 1
ATOM 2080 C CA . LEU A 1 270 ? 11.216 56.413 -7.991 1.00 34.94 270 LEU A CA 1
ATOM 2081 C C . LEU A 1 270 ? 11.303 57.918 -8.305 1.00 34.94 270 LEU A C 1
ATOM 2083 O O . LEU A 1 270 ? 11.212 58.734 -7.388 1.00 34.94 270 LEU A O 1
ATOM 2087 N N . THR A 1 271 ? 11.391 58.281 -9.581 1.00 35.53 271 THR A N 1
ATOM 2088 C CA . THR A 1 271 ? 11.027 59.616 -10.070 1.00 35.53 271 THR A CA 1
ATOM 2089 C C . THR A 1 271 ? 9.574 59.584 -10.534 1.00 35.53 271 THR A C 1
ATOM 2091 O O . THR A 1 271 ? 9.198 58.792 -11.396 1.00 35.53 271 THR A O 1
ATOM 2094 N N . GLN A 1 272 ? 8.755 60.435 -9.921 1.00 38.66 272 GLN A N 1
ATOM 2095 C CA . GLN A 1 272 ? 7.411 60.782 -10.368 1.00 38.66 272 GLN A CA 1
ATOM 2096 C C . GLN A 1 272 ? 7.511 61.818 -11.492 1.00 38.66 272 GLN A C 1
ATOM 2098 O O . GLN A 1 272 ? 8.301 62.748 -11.379 1.00 38.66 272 GLN A O 1
ATOM 2103 N N . HIS A 1 273 ? 6.658 61.717 -12.510 1.00 31.42 273 HIS A N 1
ATOM 2104 C CA . HIS A 1 273 ? 6.093 62.897 -13.160 1.00 31.42 273 HIS A CA 1
ATOM 2105 C C . HIS A 1 273 ? 4.653 62.612 -13.588 1.00 31.42 273 HIS A C 1
ATOM 2107 O O . HIS A 1 273 ? 4.338 61.561 -14.141 1.00 31.42 273 HIS A O 1
ATOM 2113 N N . ALA A 1 274 ? 3.797 63.558 -13.224 1.00 33.16 274 ALA A N 1
ATOM 2114 C CA . ALA A 1 274 ? 2.354 63.569 -13.356 1.00 33.16 274 ALA A CA 1
ATOM 2115 C C . ALA A 1 274 ? 1.902 64.077 -14.728 1.00 33.16 274 ALA A C 1
ATOM 2117 O O . ALA A 1 274 ? 2.568 64.934 -15.309 1.00 33.16 274 ALA A O 1
ATOM 2118 N N . THR A 1 275 ? 0.711 63.667 -15.171 1.00 35.75 275 THR A N 1
ATOM 2119 C CA . THR A 1 275 ? -0.270 64.609 -15.737 1.00 35.75 275 THR A CA 1
ATOM 2120 C C . THR A 1 275 ? -1.689 64.043 -15.640 1.00 35.75 275 THR A C 1
ATOM 2122 O O . THR A 1 275 ? -1.939 62.890 -15.981 1.00 35.75 275 THR A O 1
ATOM 2125 N N . ASP A 1 276 ? -2.575 64.892 -15.124 1.00 31.06 276 ASP A N 1
ATOM 2126 C CA . ASP A 1 276 ? -4.035 64.807 -15.070 1.00 31.06 276 ASP A CA 1
ATOM 2127 C C . ASP A 1 276 ? -4.692 64.612 -16.447 1.00 31.06 276 ASP A C 1
ATOM 2129 O O . ASP A 1 276 ? -4.185 65.122 -17.445 1.00 31.06 276 ASP A O 1
ATOM 2133 N N . MET A 1 277 ? -5.877 63.981 -16.477 1.00 33.50 277 MET A N 1
ATOM 2134 C CA . MET A 1 277 ? -7.145 64.666 -16.802 1.00 33.50 277 MET A CA 1
ATOM 2135 C C . MET A 1 277 ? -8.363 63.713 -16.824 1.00 33.50 277 MET A C 1
ATOM 2137 O O . MET A 1 277 ? -8.380 62.712 -17.533 1.00 33.50 277 MET A O 1
ATOM 2141 N N . ALA A 1 278 ? -9.403 64.157 -16.103 1.00 33.97 278 ALA A N 1
ATOM 2142 C CA . ALA A 1 278 ? -10.853 64.011 -16.334 1.00 33.97 278 ALA A CA 1
ATOM 2143 C C . ALA A 1 278 ? -11.497 62.602 -16.260 1.00 33.97 278 ALA A C 1
ATOM 2145 O O . ALA A 1 278 ? -11.348 61.769 -17.140 1.00 33.97 278 ALA A O 1
ATOM 2146 N N . CYS A 1 279 ? -12.196 62.258 -15.169 1.00 28.91 279 CYS A N 1
ATOM 2147 C CA . CYS A 1 279 ? -13.602 62.585 -14.829 1.00 28.91 279 CYS A CA 1
ATOM 2148 C C . CYS A 1 279 ? -14.594 61.477 -15.244 1.00 28.91 279 CYS A C 1
ATOM 2150 O O . CYS A 1 279 ? -15.006 61.425 -16.393 1.00 28.91 279 CYS A O 1
ATOM 2152 N N . GLN A 1 280 ? -15.089 60.690 -14.280 1.00 34.12 280 GLN A N 1
ATOM 2153 C CA . GLN A 1 280 ? -16.488 60.750 -13.817 1.00 34.12 280 GLN A CA 1
ATOM 2154 C C . GLN A 1 280 ? -16.771 59.721 -12.701 1.00 34.12 280 GLN A C 1
ATOM 2156 O O . GLN A 1 280 ? -16.474 58.536 -12.803 1.00 34.12 280 GLN A O 1
ATOM 2161 N N . ARG A 1 281 ? -17.327 60.274 -11.614 1.00 29.69 281 ARG A N 1
ATOM 2162 C CA . ARG A 1 281 ? -18.147 59.711 -10.524 1.00 29.69 281 ARG A CA 1
ATOM 2163 C C . ARG A 1 281 ? -18.711 58.299 -10.758 1.00 29.69 281 ARG A C 1
ATOM 2165 O O . ARG A 1 281 ? -19.323 58.063 -11.786 1.00 29.69 281 ARG A O 1
ATOM 2172 N N . VAL A 1 282 ? -18.666 57.433 -9.741 1.00 30.06 282 VAL A N 1
ATOM 2173 C CA . VAL A 1 282 ? -19.704 57.243 -8.699 1.00 30.06 282 VAL A CA 1
ATOM 2174 C C . VAL A 1 282 ? -19.121 56.328 -7.607 1.00 30.06 282 VAL A C 1
ATOM 2176 O O . VAL A 1 282 ? -18.540 55.287 -7.895 1.00 30.06 282 VAL A O 1
ATOM 2179 N N . LEU A 1 283 ? -19.276 56.723 -6.346 1.00 32.03 283 LEU A N 1
ATOM 2180 C CA . LEU A 1 283 ? -19.030 55.919 -5.144 1.00 32.03 283 LEU A CA 1
ATOM 2181 C C . LEU A 1 283 ? -20.236 56.140 -4.197 1.00 32.03 283 LEU A C 1
ATOM 2183 O O . LEU A 1 283 ? -21.046 57.033 -4.449 1.00 32.03 283 LEU A O 1
ATOM 2187 N N . PRO A 1 284 ? -20.410 55.312 -3.160 1.00 43.72 284 PRO A N 1
ATOM 2188 C CA . PRO A 1 284 ? -21.483 54.333 -3.018 1.00 43.72 284 PRO A CA 1
ATOM 2189 C C . PRO A 1 284 ? -22.552 54.784 -2.011 1.00 43.72 284 PRO A C 1
ATOM 2191 O O . PRO A 1 284 ? -22.288 55.679 -1.214 1.00 43.72 284 PRO A O 1
ATOM 2194 N N . GLN A 1 285 ? -23.697 54.092 -1.937 1.00 33.91 285 GLN A N 1
ATOM 2195 C CA . GLN A 1 285 ? -24.448 54.009 -0.676 1.00 33.91 285 GLN A CA 1
ATOM 2196 C C . GLN A 1 285 ? -25.205 52.680 -0.479 1.00 33.91 285 GLN A C 1
ATOM 2198 O O . GLN A 1 285 ? -25.652 52.079 -1.457 1.00 33.91 285 GLN A O 1
ATOM 2203 N N . PRO A 1 286 ? -25.343 52.235 0.789 1.00 38.47 286 PRO A N 1
ATOM 2204 C CA . PRO A 1 286 ? -26.151 51.095 1.213 1.00 38.47 286 PRO A CA 1
ATOM 2205 C C . PRO A 1 286 ? -27.613 51.468 1.573 1.00 38.47 286 PRO A C 1
ATOM 2207 O O . PRO A 1 286 ? -27.917 52.611 1.891 1.00 38.47 286 PRO A O 1
ATOM 2210 N N . SER A 1 287 ? -28.464 50.431 1.530 1.00 36.78 287 SER A N 1
ATOM 2211 C CA . SER A 1 287 ? -29.845 50.177 2.037 1.00 36.78 287 SER A CA 1
ATOM 2212 C C . SER A 1 287 ? -30.454 51.135 3.086 1.00 36.78 287 SER A C 1
ATOM 2214 O O . SER A 1 287 ? -29.709 51.587 3.953 1.00 36.78 287 SER A O 1
ATOM 2216 N N . PRO A 1 288 ? -31.800 51.359 3.138 1.00 41.94 288 PRO A N 1
ATOM 2217 C CA . PRO A 1 288 ? -32.722 50.379 3.772 1.00 41.94 288 PRO A CA 1
ATOM 2218 C C . PRO A 1 288 ? -34.220 50.429 3.357 1.00 41.94 288 PRO A C 1
ATOM 2220 O O . PRO A 1 288 ? -34.729 51.435 2.875 1.00 41.94 288 PRO A O 1
ATOM 2223 N N . THR A 1 289 ? -34.989 49.380 3.665 1.00 35.25 289 THR A N 1
ATOM 2224 C CA . THR A 1 289 ? -36.345 49.543 4.236 1.00 35.25 289 THR A CA 1
ATOM 2225 C C . THR A 1 289 ? -36.822 48.259 4.906 1.00 35.25 289 THR A C 1
ATOM 2227 O O . THR A 1 289 ? -36.636 47.151 4.412 1.00 35.25 289 THR A O 1
ATOM 2230 N N . ALA A 1 290 ? -37.391 48.451 6.089 1.00 33.47 290 ALA A N 1
ATOM 2231 C CA . ALA A 1 290 ? -37.873 47.442 7.008 1.00 33.47 290 ALA A CA 1
ATOM 2232 C C . ALA A 1 290 ? -39.314 47.020 6.693 1.00 33.47 290 ALA A C 1
ATOM 2234 O O . ALA A 1 290 ? -40.117 47.849 6.270 1.00 33.47 290 ALA A O 1
ATOM 2235 N N . ARG A 1 291 ? -39.691 45.798 7.087 1.00 30.69 291 ARG A N 1
ATOM 2236 C CA . ARG A 1 291 ? -40.973 45.598 7.774 1.00 30.69 291 ARG A CA 1
ATOM 2237 C C . ARG A 1 291 ? -40.905 44.410 8.733 1.00 30.69 291 ARG A C 1
ATOM 2239 O O . ARG A 1 291 ? -40.609 43.287 8.341 1.00 30.69 291 ARG A O 1
ATOM 2246 N N . ARG A 1 292 ? -41.148 44.726 10.006 1.00 33.06 292 ARG A N 1
ATOM 2247 C CA . ARG A 1 292 ? -41.543 43.812 11.082 1.00 33.06 292 ARG A CA 1
ATOM 2248 C C . ARG A 1 292 ? -42.865 43.131 10.713 1.00 33.06 292 ARG A C 1
ATOM 2250 O O . ARG A 1 292 ? -43.740 43.817 10.200 1.00 33.06 292 ARG A O 1
ATOM 2257 N N . GLU A 1 293 ? -43.037 41.868 11.081 1.00 33.28 293 GLU A N 1
ATOM 2258 C CA . GLU A 1 293 ? -43.917 41.464 12.190 1.00 33.28 293 GLU A CA 1
ATOM 2259 C C . GLU A 1 293 ? -43.727 39.975 12.508 1.00 33.28 293 GLU A C 1
ATOM 2261 O O . GLU A 1 293 ? -43.349 39.174 11.660 1.00 33.28 293 GLU A O 1
ATOM 2266 N N . ASN A 1 294 ? -43.879 39.663 13.789 1.00 35.50 294 ASN A N 1
ATOM 2267 C CA . ASN A 1 294 ? -43.594 38.396 14.459 1.00 35.50 294 ASN A CA 1
ATOM 2268 C C . ASN A 1 294 ? -44.924 37.926 15.122 1.00 35.50 294 ASN A C 1
ATOM 2270 O O . ASN A 1 294 ? -45.947 38.580 14.935 1.00 35.50 294 ASN A O 1
ATOM 2274 N N . PRO A 1 295 ? -44.919 36.921 16.004 1.00 54.03 295 PRO A N 1
ATOM 2275 C CA . PRO A 1 295 ? -45.334 35.526 15.829 1.00 54.03 295 PRO A CA 1
ATOM 2276 C C . PRO A 1 295 ? -46.716 35.200 16.452 1.00 54.03 295 PRO A C 1
ATOM 2278 O O . PRO A 1 295 ? -47.198 35.967 17.276 1.00 54.03 295 PRO A O 1
ATOM 2281 N N . ASN A 1 296 ? -47.323 34.050 16.109 1.00 34.19 296 ASN A N 1
ATOM 2282 C CA . ASN A 1 296 ? -48.212 33.240 16.977 1.00 34.19 296 ASN A CA 1
ATOM 2283 C C . ASN A 1 296 ? -48.786 32.021 16.213 1.00 34.19 296 ASN A C 1
ATOM 2285 O O . ASN A 1 296 ? -49.701 32.187 15.420 1.00 34.19 296 ASN A O 1
ATOM 2289 N N . GLU A 1 297 ? -48.187 30.842 16.437 1.00 38.31 297 GLU A N 1
ATOM 2290 C CA . GLU A 1 297 ? -48.792 29.562 16.898 1.00 38.31 297 GLU A CA 1
ATOM 2291 C C . GLU A 1 297 ? -50.133 28.991 16.298 1.00 38.31 297 GLU A C 1
ATOM 2293 O O . GLU A 1 297 ? -50.700 29.585 15.393 1.00 38.31 297 GLU A O 1
ATOM 2298 N N . PRO A 1 298 ? -50.592 27.754 16.640 1.00 52.91 298 PRO A N 1
ATOM 2299 C CA . PRO A 1 298 ? -50.671 26.610 15.714 1.00 52.91 298 PRO A CA 1
ATOM 2300 C C . PRO A 1 298 ? -52.106 26.033 15.515 1.00 52.91 298 PRO A C 1
ATOM 2302 O O . PRO A 1 298 ? -53.092 26.669 15.869 1.00 52.91 298 PRO A O 1
ATOM 2305 N N . ALA A 1 299 ? -52.178 24.772 15.038 1.00 35.75 299 ALA A N 1
ATOM 2306 C CA . ALA A 1 299 ? -53.327 23.842 14.917 1.00 35.75 299 ALA A CA 1
ATOM 2307 C C . ALA A 1 299 ? -53.907 23.731 13.484 1.00 35.75 299 ALA A C 1
ATOM 2309 O O . ALA A 1 299 ? -53.913 24.701 12.744 1.00 35.75 299 ALA A O 1
ATOM 2310 N N . THR A 1 300 ? -54.338 22.581 12.956 1.00 39.38 300 THR A N 1
ATOM 2311 C CA . THR A 1 300 ? -54.931 21.380 13.565 1.00 39.38 300 THR A CA 1
ATOM 2312 C C . THR A 1 300 ? -54.826 20.190 12.592 1.00 39.38 300 THR A C 1
ATOM 2314 O O . THR A 1 300 ? -54.684 20.352 11.384 1.00 39.38 300 THR A O 1
ATOM 2317 N N . ALA A 1 301 ? -54.949 18.986 13.151 1.00 39.41 301 ALA A N 1
ATOM 2318 C CA . ALA A 1 301 ? -55.074 17.693 12.485 1.00 39.41 301 ALA A CA 1
ATOM 2319 C C . ALA A 1 301 ? -56.201 17.599 11.437 1.00 39.41 301 ALA A C 1
ATOM 2321 O O . ALA A 1 301 ? -57.251 18.197 11.637 1.00 39.41 301 ALA A O 1
ATOM 2322 N N . PHE A 1 302 ? -56.051 16.708 10.445 1.00 35.34 302 PHE A N 1
ATOM 2323 C CA . PHE A 1 302 ? -57.164 15.898 9.930 1.00 35.34 302 PHE A CA 1
ATOM 2324 C C . PHE A 1 302 ? -56.683 14.540 9.393 1.00 35.34 302 PHE A C 1
ATOM 2326 O O . PHE A 1 302 ? -55.641 14.435 8.752 1.00 35.34 302 PHE A O 1
ATOM 2333 N N . LYS A 1 303 ? -57.463 13.508 9.735 1.00 36.53 303 LYS A N 1
ATOM 2334 C CA . LYS A 1 303 ? -57.340 12.094 9.359 1.00 36.53 303 LYS A CA 1
ATOM 2335 C C . LYS A 1 303 ? -57.563 11.867 7.859 1.00 36.53 303 LYS A C 1
ATOM 2337 O O . LYS A 1 303 ? -58.411 12.530 7.265 1.00 36.53 303 LYS A O 1
ATOM 2342 N N . GLY A 1 304 ? -56.911 10.826 7.348 1.00 41.84 304 GLY A N 1
ATOM 2343 C CA . GLY A 1 304 ? -57.204 10.095 6.115 1.00 41.84 304 GLY A CA 1
ATOM 2344 C C . GLY A 1 304 ? -56.366 8.832 6.100 1.00 41.84 304 GLY A C 1
ATOM 2345 O O . GLY A 1 304 ? -55.141 8.990 5.923 1.00 41.84 304 GLY A O 1
#

Organism: Fusarium langsethiae (NCBI:txid179993)